Protein AF-S7QBW7-F1 (afdb_monomer_lite)

Secondary structure (DSSP, 8-state):
-----HHHIIIIISTT-SSEEPP-TTT-SHHHHHHHHHTT--EEE---EEHHHHHH-HHHHHHHH-SS--GGG-SEEEEEE-S-HHHHHHHHHHHGGG-SEEEEEE---SHHHHHHT-GGGGTT-HHHHHHHHHHHHHH-SS-EEEEE---SSHHHHHHHHHHHHHTTB----S-TTTTSSS--BHHHHHHHHHHHHHHS---HHHHHHHHHHHTTTHHHH-HHHHHHHHH--SSHHHH--GGG----S---TT-SS-TTB----PPPPP---------------------------HHHHHHHHH-TT----GGGS--PPBPTTTSSBPPTT-TTS--HHHHHHHHHHHT---TTS----

Sequence (361 aa):
MPKLQGFEFWSRTLGGARHVVAPMVDQSELAWRLLSRRHGAQLCYTPMLHAQVFVRDANYRKENLYGEVCPEDRPLIVQFCANDPEVFVQAALLAQDYCDAIDLNLGCPQMIAKRGHYGAFLQEEWDLLQRMIQRAHEQLSVPVTCKIRVFPEIDKTVRYAQMLEKAGCQGNLHNPALFEGRSPAVWELAEEYLDLVRQHPCPLSCVRAHLFKLWHHTLQVHQQLREELAKAKTLEGVAAEDMSRQEGEEPSGGLPFFHWICQPYFRPGPKEGSKENTGARSKRALEEEEGGADVLSKNKQKKQLRNPHKTFDPSLKPKYAKCDQCGNPKGNRCVFNLCRGCCKKRAFKETADCPGEALAT

Organism: Myotis brandtii (NCBI:txid109478)

Radius of gyration: 26.07 Å; chains: 1; bounding box: 64×73×51 Å

pLDDT: mean 78.44, std 17.45, range [29.03, 98.69]

Foldseek 3Di:
DAADAAVCLCCPFLVVWPAEADADVPQQAPVNLLVVVVVPGSEYEFHAAELQCLLPPPVSCCVGQNPDADPSSPQYEYEYWDQAQVSLLSSCVVRQVNHQEYEYAQADPDVVCVVVVTHVNCLPVLVSLLSNLLSNQVRGRHAYAYDHDADPDNVSRVVSVVSSVVSRHYDDDFFPCPPVPDFDFLVVVLVVVLVVCVVPPDDLVVNLVVSCRSLVLVCVVVVVLVVQSVPDDDSCSNVVDPPSPDPDDDDPPPDPDDSRTRDGDDDDDDPDDPDDPPPPPPPDDPDDDDDDDDDDPPVSVVVCVVPVPDDPPPVPDDDAQAAPPRRHGAQPQFPNSHRPVVSVVCCVVVVDDTPSPPPDD

InterPro domains:
  IPR013785 Aldolase-type TIM barrel [G3DSA:3.20.20.70] (16-203)
  IPR018517 tRNA-dihydrouridine synthase, conserved site [PS01136] (102-120)
  IPR035587 DUS-like, FMN-binding domain [PF01207] (21-170)
  IPR035587 DUS-like, FMN-binding domain [cd02801] (18-201)

Structure (mmCIF, N/CA/C/O backbone):
data_AF-S7QBW7-F1
#
_entry.id   AF-S7QBW7-F1
#
loop_
_atom_site.group_PDB
_atom_site.id
_atom_site.type_symbol
_atom_site.label_atom_id
_atom_site.label_alt_id
_atom_site.label_comp_id
_atom_site.label_asym_id
_atom_site.label_entity_id
_atom_site.label_seq_id
_atom_site.pdbx_PDB_ins_code
_atom_site.Cartn_x
_atom_site.Cartn_y
_atom_site.Cartn_z
_atom_site.occupancy
_atom_site.B_iso_or_equiv
_atom_site.auth_seq_id
_atom_site.auth_comp_id
_atom_site.auth_asym_id
_atom_site.auth_atom_id
_atom_site.pdbx_PDB_model_num
ATOM 1 N N . MET A 1 1 ? 2.973 -25.661 2.261 1.00 52.53 1 MET A N 1
ATOM 2 C CA . MET A 1 1 ? 1.503 -25.486 2.332 1.00 52.53 1 MET A CA 1
ATOM 3 C C . MET A 1 1 ? 1.065 -24.635 1.149 1.00 52.53 1 MET A C 1
ATOM 5 O O . MET A 1 1 ? 1.890 -23.850 0.694 1.00 52.53 1 MET A O 1
ATOM 9 N N . PRO A 1 2 ? -0.161 -24.795 0.623 1.00 70.44 2 PRO A N 1
ATOM 10 C CA . PRO A 1 2 ? -0.667 -23.915 -0.428 1.00 70.44 2 PRO A CA 1
ATOM 11 C C . PRO A 1 2 ? -0.739 -22.461 0.063 1.00 70.44 2 PRO A C 1
ATOM 13 O O . PRO A 1 2 ? -1.047 -22.207 1.229 1.00 70.44 2 PRO A O 1
ATOM 16 N N . LYS A 1 3 ? -0.441 -21.518 -0.836 1.00 77.81 3 LYS A N 1
ATOM 17 C CA . LYS A 1 3 ? -0.554 -20.071 -0.619 1.00 77.81 3 LYS A CA 1
ATOM 18 C C . LYS A 1 3 ? -2.011 -19.722 -0.314 1.00 77.81 3 LYS A C 1
ATOM 20 O O . LYS A 1 3 ? -2.865 -19.886 -1.185 1.00 77.81 3 LYS A O 1
ATOM 25 N N . LEU A 1 4 ? -2.293 -19.279 0.914 1.00 77.88 4 LEU A N 1
ATOM 26 C CA . LEU A 1 4 ? -3.645 -18.881 1.318 1.00 77.88 4 LEU A CA 1
ATOM 27 C C . LEU A 1 4 ? -4.132 -17.704 0.467 1.00 77.88 4 LEU A C 1
ATOM 29 O O . LEU A 1 4 ? -3.334 -16.876 0.024 1.00 77.88 4 LEU A O 1
ATOM 33 N N . GLN A 1 5 ? -5.443 -17.648 0.227 1.00 72.38 5 GLN A N 1
ATOM 34 C CA . GLN A 1 5 ? -6.044 -16.639 -0.641 1.00 72.38 5 GLN A CA 1
ATOM 35 C C . GLN A 1 5 ? -7.242 -15.946 0.002 1.00 72.38 5 GLN A C 1
ATOM 37 O O . GLN A 1 5 ? -7.900 -16.495 0.889 1.00 72.38 5 GLN A O 1
ATOM 42 N N . GLY A 1 6 ? -7.520 -14.725 -0.462 1.00 69.12 6 GLY A N 1
ATOM 43 C CA . GLY A 1 6 ? -8.736 -13.981 -0.144 1.00 69.12 6 GLY A CA 1
ATOM 44 C C . GLY A 1 6 ? -9.011 -13.893 1.358 1.00 69.12 6 GLY A C 1
ATOM 45 O O . GLY A 1 6 ? -8.171 -13.442 2.140 1.00 69.12 6 GLY A O 1
ATOM 46 N N . PHE A 1 7 ? -10.199 -14.336 1.769 1.00 66.38 7 PHE A N 1
ATOM 47 C CA . PHE A 1 7 ? -10.627 -14.267 3.165 1.00 66.38 7 PHE A CA 1
ATOM 48 C C . PHE A 1 7 ? -9.822 -15.182 4.101 1.00 66.38 7 PHE A C 1
ATOM 50 O O . PHE A 1 7 ? -9.621 -14.844 5.268 1.00 66.38 7 PHE A O 1
ATOM 57 N N . GLU A 1 8 ? -9.318 -16.320 3.619 1.00 71.62 8 GLU A N 1
ATOM 58 C CA . GLU A 1 8 ? -8.491 -17.206 4.445 1.00 71.62 8 GLU A CA 1
ATOM 59 C C . GLU A 1 8 ? -7.123 -16.591 4.730 1.00 71.62 8 GLU A C 1
ATOM 61 O O . GLU A 1 8 ? -6.649 -16.656 5.862 1.00 71.62 8 GLU A O 1
ATOM 66 N N . PHE A 1 9 ? -6.522 -15.928 3.739 1.00 82.75 9 PHE A N 1
ATOM 67 C CA . PHE A 1 9 ? -5.311 -15.134 3.948 1.00 82.75 9 PHE A CA 1
ATOM 68 C C . PHE A 1 9 ? -5.554 -14.017 4.977 1.00 82.75 9 PHE A C 1
ATOM 70 O O . PHE A 1 9 ? -4.801 -13.878 5.942 1.00 82.75 9 PHE A O 1
ATOM 77 N N . TRP A 1 10 ? -6.651 -13.269 4.830 1.00 78.31 10 TRP A N 1
ATOM 78 C CA . TRP A 1 10 ? -7.010 -12.200 5.763 1.00 78.31 10 TRP A CA 1
ATOM 79 C C . TRP A 1 10 ? -7.204 -12.690 7.204 1.00 78.31 10 TRP A C 1
ATOM 81 O O . TRP A 1 10 ? -6.636 -12.134 8.145 1.00 78.31 10 TRP A O 1
ATOM 91 N N . SER A 1 11 ? -8.015 -13.729 7.388 1.00 77.38 11 SER A N 1
ATOM 92 C CA . SER A 1 11 ? -8.401 -14.216 8.714 1.00 77.38 11 SER A CA 1
ATOM 93 C C . SER A 1 11 ? -7.289 -15.009 9.399 1.00 77.38 11 SER A C 1
ATOM 95 O O . SER A 1 11 ? -7.068 -14.819 10.593 1.00 77.38 11 SER A O 1
ATOM 97 N N . ARG A 1 12 ? -6.572 -15.870 8.663 1.00 83.38 12 ARG A N 1
ATOM 98 C CA . ARG A 1 12 ? -5.583 -16.791 9.245 1.00 83.38 12 ARG A CA 1
ATOM 99 C C . ARG A 1 12 ? -4.170 -16.221 9.259 1.00 83.38 12 ARG A C 1
ATOM 101 O O . ARG A 1 12 ? -3.492 -16.355 10.271 1.00 83.38 12 ARG A O 1
ATOM 108 N N . THR A 1 13 ? -3.721 -15.593 8.170 1.00 88.31 13 THR A N 1
ATOM 109 C CA . THR A 1 13 ? -2.356 -15.041 8.082 1.00 88.31 13 THR A CA 1
ATOM 110 C C . THR A 1 13 ? -2.285 -13.642 8.676 1.00 88.31 13 THR A C 1
ATOM 112 O O . THR A 1 13 ? -1.422 -13.367 9.502 1.00 88.31 13 THR A O 1
ATOM 115 N N . LEU A 1 14 ? -3.212 -12.756 8.298 1.00 87.88 14 LEU A N 1
ATOM 116 C CA . LEU A 1 14 ? -3.225 -11.372 8.790 1.00 87.88 14 LEU A CA 1
ATOM 117 C C . LEU A 1 14 ? -4.015 -11.198 10.098 1.00 87.88 14 LEU A C 1
ATOM 119 O O . LEU A 1 14 ? -4.118 -10.083 10.611 1.00 87.88 14 LEU A O 1
ATOM 123 N N . GLY A 1 15 ? -4.572 -12.282 10.645 1.00 86.12 15 GLY A N 1
ATOM 124 C CA . GLY A 1 15 ? -5.258 -12.293 11.939 1.00 86.12 15 GLY A CA 1
ATOM 125 C C . GLY A 1 15 ? -6.516 -11.423 11.998 1.00 86.12 15 GLY A C 1
ATOM 126 O O . GLY A 1 15 ? -6.880 -10.953 13.075 1.00 86.12 15 GLY A O 1
ATOM 127 N N . GLY A 1 16 ? -7.148 -11.134 10.854 1.00 79.69 16 GLY A N 1
ATOM 128 C CA . GLY A 1 16 ? -8.309 -10.244 10.790 1.00 79.69 16 GLY A CA 1
ATOM 129 C C . GLY A 1 16 ? -8.019 -8.819 11.283 1.00 79.69 16 GLY A C 1
ATOM 130 O O . GLY A 1 16 ? -8.894 -8.186 11.880 1.00 79.69 16 GLY A O 1
ATOM 131 N N . ALA A 1 17 ? -6.783 -8.338 11.095 1.00 85.19 17 ALA A N 1
ATOM 132 C CA . ALA A 1 17 ? -6.279 -7.091 11.664 1.00 85.19 17 ALA A CA 1
ATOM 133 C C . ALA A 1 17 ? -7.160 -5.867 11.351 1.00 85.19 17 ALA A C 1
ATOM 135 O O . ALA A 1 17 ? -7.349 -5.479 10.209 1.00 85.19 17 ALA A O 1
ATOM 136 N N . ARG A 1 18 ? -7.640 -5.166 12.376 1.00 82.44 18 ARG A N 1
ATOM 137 C CA . ARG A 1 18 ? -8.419 -3.922 12.237 1.00 82.44 18 ARG A CA 1
ATOM 138 C C . ARG A 1 18 ? -7.552 -2.673 12.383 1.00 82.44 18 ARG A C 1
ATOM 140 O O . ARG A 1 18 ? -7.852 -1.635 11.797 1.00 82.44 18 ARG A O 1
ATOM 147 N N . HIS A 1 19 ? -6.466 -2.769 13.148 1.00 83.75 19 HIS A N 1
ATOM 148 C CA . HIS A 1 19 ? -5.518 -1.676 13.361 1.00 83.75 19 HIS A CA 1
ATOM 149 C C . HIS A 1 19 ? -4.242 -1.915 12.557 1.00 83.75 19 HIS A C 1
ATOM 151 O O . HIS A 1 19 ? -3.392 -2.723 12.939 1.00 83.75 19 HIS A O 1
ATOM 157 N N . VAL A 1 20 ? -4.121 -1.200 11.438 1.00 91.00 20 VAL A N 1
ATOM 158 C CA . VAL A 1 20 ? -3.034 -1.374 10.471 1.00 91.00 20 VAL A CA 1
ATOM 159 C C . VAL A 1 20 ? -2.142 -0.135 10.436 1.00 91.00 20 VAL A C 1
ATOM 161 O O . VAL A 1 20 ? -2.626 0.976 10.211 1.00 91.00 20 VAL A O 1
ATOM 164 N N . VAL A 1 21 ? -0.834 -0.311 10.624 1.00 88.56 21 VAL A N 1
ATOM 165 C CA . VAL A 1 21 ? 0.157 0.760 10.446 1.00 88.56 21 VAL A CA 1
ATOM 166 C C . VAL A 1 21 ? 0.482 0.888 8.964 1.00 88.56 21 VAL A C 1
ATOM 168 O O . VAL A 1 21 ? 0.976 -0.052 8.343 1.00 88.56 21 VAL A O 1
ATOM 171 N N . ALA A 1 22 ? 0.194 2.059 8.398 1.00 90.00 22 ALA A N 1
ATOM 172 C CA . ALA A 1 22 ? 0.447 2.353 6.993 1.00 90.00 22 ALA A CA 1
ATOM 173 C C . ALA A 1 22 ? 1.956 2.412 6.665 1.00 90.00 22 ALA A C 1
ATOM 175 O O . ALA A 1 22 ? 2.751 2.803 7.522 1.00 90.00 22 ALA A O 1
ATOM 176 N N . PRO A 1 23 ? 2.342 2.124 5.408 1.00 93.94 23 PRO A N 1
ATOM 177 C CA . PRO A 1 23 ? 3.716 2.287 4.945 1.00 93.94 23 PRO A CA 1
ATOM 178 C C . PRO A 1 23 ? 4.077 3.771 4.875 1.00 93.94 23 PRO A C 1
ATOM 180 O O . PRO A 1 23 ? 3.389 4.565 4.220 1.00 93.94 23 PRO A O 1
ATOM 183 N N . MET A 1 24 ? 5.163 4.152 5.544 1.00 87.25 24 MET A N 1
ATOM 184 C CA . MET A 1 24 ? 5.636 5.534 5.621 1.00 87.25 24 MET A CA 1
ATOM 185 C C . MET A 1 24 ? 7.165 5.572 5.542 1.00 87.25 24 MET A C 1
ATOM 187 O O . MET A 1 24 ? 7.854 5.015 6.395 1.00 87.25 24 MET A O 1
ATOM 191 N N . VAL A 1 25 ? 7.696 6.226 4.508 1.00 83.62 25 VAL A N 1
ATOM 192 C CA . VAL A 1 25 ? 9.145 6.429 4.343 1.00 83.62 25 VAL A CA 1
ATOM 193 C C . VAL A 1 25 ? 9.688 7.237 5.528 1.00 83.62 25 VAL A C 1
ATOM 195 O O . VAL A 1 25 ? 9.079 8.245 5.890 1.00 83.62 25 VAL A O 1
ATOM 198 N N . ASP A 1 26 ? 10.796 6.777 6.114 1.00 82.00 26 ASP A N 1
ATOM 199 C CA . ASP A 1 26 ? 11.476 7.343 7.295 1.00 82.00 26 ASP A CA 1
ATOM 200 C C . ASP A 1 26 ? 10.627 7.385 8.584 1.00 82.00 26 ASP A C 1
ATOM 202 O O . ASP A 1 26 ? 10.859 8.221 9.463 1.00 82.00 26 ASP A O 1
ATOM 206 N N . GLN A 1 27 ? 9.568 6.573 8.664 1.00 78.31 27 GLN A N 1
ATOM 207 C CA . GLN A 1 27 ? 8.604 6.588 9.776 1.00 78.31 27 GLN A CA 1
ATOM 208 C C . GLN A 1 27 ? 8.003 5.220 10.113 1.00 78.31 27 GLN A C 1
ATOM 210 O O . GLN A 1 27 ? 7.130 5.137 10.973 1.00 78.31 27 GLN A O 1
ATOM 215 N N . SER A 1 28 ? 8.359 4.154 9.401 1.00 86.00 28 SER A N 1
ATOM 216 C CA . SER A 1 28 ? 7.757 2.829 9.613 1.00 86.00 28 SER A CA 1
ATOM 217 C C . SER A 1 28 ? 8.798 1.726 9.712 1.00 86.00 28 SER A C 1
ATOM 219 O O . SER A 1 28 ? 8.519 0.584 9.378 1.00 86.00 28 SER A O 1
ATOM 221 N N . GLU A 1 29 ? 9.994 2.055 10.195 1.00 88.69 29 GLU A N 1
ATOM 222 C CA . GLU A 1 29 ? 11.090 1.136 10.512 1.00 88.69 29 GLU A CA 1
ATOM 223 C C . GLU A 1 29 ? 10.741 0.256 11.730 1.00 88.69 29 GLU A C 1
ATOM 225 O O . GLU A 1 29 ? 9.775 0.533 12.446 1.00 88.69 29 GLU A O 1
ATOM 230 N N . LEU A 1 30 ? 11.543 -0.787 12.009 1.00 88.69 30 LEU A N 1
ATOM 231 C CA . LEU A 1 30 ? 11.259 -1.788 13.058 1.00 88.69 30 LEU A CA 1
ATOM 232 C C . LEU A 1 30 ? 10.834 -1.158 14.371 1.00 88.69 30 LEU A C 1
ATOM 234 O O . LEU A 1 30 ? 9.819 -1.525 14.947 1.00 88.69 30 LEU A O 1
ATOM 238 N N . ALA A 1 31 ? 11.640 -0.207 14.848 1.00 87.50 31 ALA A N 1
ATOM 239 C CA . ALA A 1 31 ? 11.470 0.382 16.162 1.00 87.50 31 ALA A CA 1
ATOM 240 C C . ALA A 1 31 ? 10.092 1.040 16.283 1.00 87.50 31 ALA A C 1
ATOM 242 O O . ALA A 1 31 ? 9.424 0.895 17.306 1.00 87.50 31 ALA A O 1
ATOM 243 N N . TRP A 1 32 ? 9.634 1.697 15.212 1.00 87.00 32 TRP A N 1
ATOM 244 C CA . TRP A 1 32 ? 8.308 2.292 15.165 1.00 87.00 32 TRP A CA 1
ATOM 245 C C . TRP A 1 32 ? 7.200 1.243 15.072 1.00 87.00 32 TRP A C 1
ATOM 247 O O . TRP A 1 32 ? 6.185 1.365 15.763 1.00 87.00 32 TRP A O 1
ATOM 257 N N . ARG A 1 33 ? 7.377 0.198 14.255 1.00 92.25 33 ARG A N 1
ATOM 258 C CA . ARG A 1 33 ? 6.383 -0.879 14.125 1.00 92.25 33 ARG A CA 1
ATOM 259 C C . ARG A 1 33 ? 6.216 -1.638 15.439 1.00 92.25 33 ARG A C 1
ATOM 261 O O . ARG A 1 33 ? 5.089 -1.785 15.902 1.00 92.25 33 ARG A O 1
ATOM 268 N N . LEU A 1 34 ? 7.309 -1.998 16.109 1.00 88.62 34 LEU A N 1
ATOM 269 C CA . LEU A 1 34 ? 7.286 -2.637 17.428 1.00 88.62 34 LEU A CA 1
ATOM 270 C C . LEU A 1 34 ? 6.655 -1.735 18.494 1.00 88.62 34 LEU A C 1
ATOM 272 O O . LEU A 1 34 ? 5.850 -2.206 19.297 1.00 88.62 34 LEU A O 1
ATOM 276 N N . LEU A 1 35 ? 6.966 -0.433 18.493 1.00 85.12 35 LEU A N 1
ATOM 277 C CA . LEU A 1 35 ? 6.293 0.522 19.374 1.00 85.12 35 LEU A CA 1
ATOM 278 C C . LEU A 1 35 ? 4.785 0.557 19.096 1.00 85.12 35 LEU A C 1
ATOM 280 O O . LEU A 1 35 ? 3.984 0.450 20.020 1.00 85.12 35 LEU A O 1
ATOM 284 N N . SER A 1 36 ? 4.388 0.643 17.828 1.00 81.81 36 SER A N 1
ATOM 285 C CA . SER A 1 36 ? 2.981 0.657 17.420 1.00 81.81 36 SER A CA 1
ATOM 286 C C . SER A 1 36 ? 2.253 -0.626 17.833 1.00 81.81 36 SER A C 1
ATOM 288 O O . SER A 1 36 ? 1.114 -0.560 18.293 1.00 81.81 36 SER A O 1
ATOM 290 N N . ARG A 1 37 ? 2.915 -1.788 17.756 1.00 90.56 37 ARG A N 1
ATOM 291 C CA . ARG A 1 37 ? 2.376 -3.075 18.230 1.00 90.56 37 ARG A CA 1
ATOM 292 C C . ARG A 1 37 ? 2.127 -3.079 19.733 1.00 90.56 37 ARG A C 1
ATOM 294 O O . ARG A 1 37 ? 1.052 -3.488 20.162 1.00 90.56 37 ARG A O 1
ATOM 301 N N . ARG A 1 38 ? 3.044 -2.520 20.533 1.00 87.88 38 ARG A N 1
ATOM 302 C CA . ARG A 1 38 ? 2.832 -2.321 21.985 1.00 87.88 38 ARG A CA 1
ATOM 303 C C . ARG A 1 38 ? 1.623 -1.430 22.295 1.00 87.88 38 ARG A C 1
ATOM 305 O O . ARG A 1 38 ? 1.093 -1.491 23.400 1.00 87.88 38 ARG A O 1
ATOM 312 N N . HIS A 1 39 ? 1.174 -0.637 21.324 1.00 86.06 39 HIS A N 1
ATOM 313 C CA . HIS A 1 39 ? -0.009 0.217 21.403 1.00 86.06 39 HIS A CA 1
ATOM 314 C C . HIS A 1 39 ? -1.214 -0.309 20.600 1.00 86.06 39 HIS A C 1
ATOM 316 O O . HIS A 1 39 ? -2.151 0.443 20.340 1.00 86.06 39 HIS A O 1
ATOM 322 N N . GLY A 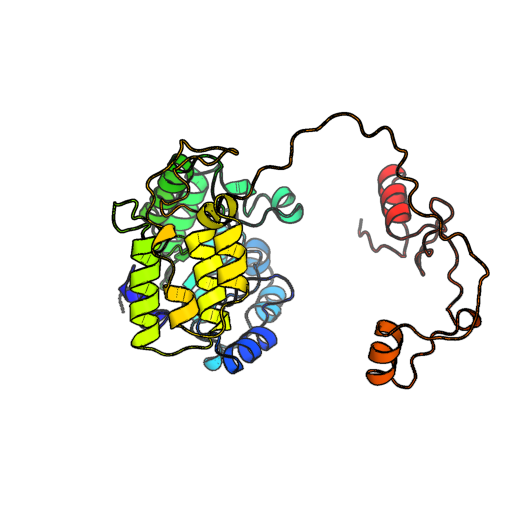1 40 ? -1.226 -1.596 20.241 1.00 83.81 40 GLY A N 1
ATOM 323 C CA . GLY A 1 40 ? -2.399 -2.265 19.673 1.00 83.81 40 GLY A CA 1
ATOM 324 C C . GLY A 1 40 ? -2.458 -2.322 18.145 1.00 83.81 40 GLY A C 1
ATOM 325 O O . GLY A 1 40 ? -3.505 -2.689 17.606 1.00 83.81 40 GLY A O 1
ATOM 326 N N . ALA A 1 41 ? -1.372 -1.994 17.435 1.00 85.94 41 ALA A N 1
ATOM 327 C CA . ALA A 1 41 ? -1.260 -2.323 16.015 1.00 85.94 41 ALA A CA 1
ATOM 328 C C . ALA A 1 41 ? -1.221 -3.845 15.815 1.00 85.94 41 ALA A C 1
ATOM 330 O O . ALA A 1 41 ? -0.469 -4.551 16.485 1.00 85.94 41 ALA A O 1
ATOM 331 N N . GLN A 1 42 ? -2.026 -4.334 14.877 1.00 92.75 42 GLN A N 1
ATOM 332 C CA . GLN A 1 42 ? -2.191 -5.762 14.594 1.00 92.75 42 GLN A CA 1
ATOM 333 C C . GLN A 1 42 ? -1.449 -6.168 13.317 1.00 92.75 42 GLN A C 1
ATOM 335 O O . GLN A 1 42 ? -0.888 -7.255 13.248 1.00 92.75 42 GLN A O 1
ATOM 340 N N . LEU A 1 43 ? -1.379 -5.264 12.341 1.00 95.31 43 LEU A N 1
ATOM 341 C CA . LEU A 1 43 ? -0.671 -5.442 11.076 1.00 95.31 43 LEU A CA 1
ATOM 342 C C . LEU A 1 43 ? 0.176 -4.205 10.807 1.00 95.31 43 LEU A C 1
ATOM 344 O O . LEU A 1 43 ? -0.287 -3.079 11.002 1.00 95.31 43 LEU A O 1
ATOM 348 N N . CYS A 1 44 ? 1.395 -4.398 10.324 1.00 95.50 44 CYS A N 1
ATOM 349 C CA . CYS A 1 44 ? 2.269 -3.295 9.957 1.00 95.50 44 CYS A CA 1
ATOM 350 C C . CYS A 1 44 ? 2.781 -3.462 8.530 1.00 95.50 44 CYS A C 1
ATOM 352 O O . CYS A 1 44 ? 2.904 -4.578 8.026 1.00 95.50 44 CYS A O 1
ATOM 354 N N . TYR A 1 45 ? 3.106 -2.335 7.907 1.00 97.19 45 TYR A N 1
ATOM 355 C CA . TYR A 1 45 ? 3.845 -2.286 6.654 1.00 97.19 45 TYR A CA 1
ATOM 356 C C . TYR A 1 45 ? 5.250 -1.738 6.896 1.00 97.19 45 TYR A C 1
ATOM 358 O O . TYR A 1 45 ? 5.441 -0.889 7.770 1.00 97.19 45 TYR A O 1
ATOM 366 N N . THR A 1 46 ? 6.219 -2.179 6.098 1.00 96.50 46 THR A N 1
ATOM 367 C CA . THR A 1 46 ? 7.535 -1.529 6.016 1.00 96.50 46 THR A CA 1
ATOM 368 C C . THR A 1 46 ? 7.435 -0.128 5.404 1.00 96.50 46 THR A C 1
ATOM 370 O O . THR A 1 46 ? 6.409 0.224 4.807 1.00 96.50 46 THR A O 1
ATOM 373 N N . PRO A 1 47 ? 8.525 0.665 5.435 1.00 95.06 47 PRO A N 1
ATOM 374 C CA . PRO A 1 47 ? 8.664 1.778 4.511 1.00 95.06 47 PRO A CA 1
ATOM 375 C C . PRO A 1 47 ? 8.531 1.290 3.064 1.00 95.06 47 PRO A C 1
ATOM 377 O O . PRO A 1 47 ? 8.739 0.112 2.766 1.00 95.06 47 PRO A O 1
ATOM 380 N N . MET A 1 48 ? 8.206 2.208 2.154 1.00 96.88 48 MET A N 1
ATOM 381 C CA . MET A 1 48 ? 8.220 1.912 0.722 1.00 96.88 48 MET A CA 1
ATOM 382 C C . MET A 1 48 ? 9.671 1.712 0.265 1.00 96.88 48 MET A C 1
ATOM 384 O O . MET A 1 48 ? 10.433 2.678 0.200 1.00 96.88 48 MET A O 1
ATOM 388 N N . LEU A 1 49 ? 10.041 0.472 -0.054 1.00 97.31 49 LEU A N 1
ATOM 389 C CA . LEU A 1 49 ? 11.387 0.092 -0.480 1.00 97.31 49 LEU A CA 1
ATOM 390 C C . LEU A 1 49 ? 11.527 0.185 -2.000 1.00 97.31 49 LEU A C 1
ATOM 392 O O . LEU A 1 49 ? 10.621 -0.186 -2.743 1.00 97.31 49 LEU A O 1
ATOM 396 N N . HIS A 1 50 ? 12.672 0.642 -2.498 1.00 97.81 50 HIS A N 1
ATOM 397 C CA . HIS A 1 50 ? 12.892 0.722 -3.943 1.00 97.81 50 HIS A CA 1
ATOM 398 C C . HIS A 1 50 ? 13.401 -0.614 -4.494 1.00 97.81 50 HIS A C 1
ATOM 400 O O . HIS A 1 50 ? 14.550 -0.970 -4.243 1.00 97.81 50 HIS A O 1
ATOM 406 N N . ALA A 1 51 ? 12.609 -1.320 -5.310 1.00 98.25 51 ALA A N 1
ATOM 407 C CA . ALA A 1 51 ? 12.923 -2.684 -5.760 1.00 98.25 51 ALA A CA 1
ATOM 408 C C . ALA A 1 51 ? 14.289 -2.797 -6.465 1.00 98.25 51 ALA A C 1
ATOM 410 O O . ALA A 1 51 ? 15.112 -3.623 -6.085 1.00 98.25 51 ALA A O 1
ATOM 411 N N . GLN A 1 52 ? 14.596 -1.902 -7.414 1.00 97.88 52 GLN A N 1
ATOM 412 C CA . GLN A 1 52 ? 15.896 -1.903 -8.108 1.00 97.88 52 GLN A CA 1
ATOM 413 C C . GLN A 1 52 ? 17.100 -1.740 -7.164 1.00 97.88 52 GLN A C 1
ATOM 415 O O . GLN A 1 52 ? 18.135 -2.382 -7.354 1.00 97.88 52 GLN A O 1
ATOM 420 N N . VAL A 1 53 ? 16.986 -0.858 -6.164 1.00 97.19 53 VAL A N 1
ATOM 421 C CA . VAL A 1 53 ? 18.049 -0.636 -5.173 1.00 97.19 53 VAL A CA 1
ATOM 422 C C . VAL A 1 53 ? 18.137 -1.848 -4.253 1.00 97.19 53 VAL A C 1
ATOM 424 O O . VAL A 1 53 ? 19.233 -2.331 -3.999 1.00 97.19 53 VAL A O 1
ATOM 427 N N . PHE A 1 54 ? 16.989 -2.393 -3.847 1.00 96.94 54 PHE A N 1
ATOM 428 C CA . PHE A 1 54 ? 16.891 -3.601 -3.039 1.00 96.94 54 PHE A CA 1
ATOM 429 C C . PHE A 1 54 ? 17.582 -4.794 -3.703 1.00 96.94 54 PHE A C 1
ATOM 431 O O . PHE A 1 54 ? 18.367 -5.472 -3.055 1.00 96.94 54 PHE A O 1
ATOM 438 N N . VAL A 1 55 ? 17.393 -5.022 -5.003 1.00 97.31 55 VAL A N 1
ATOM 439 C CA . VAL A 1 55 ? 18.093 -6.096 -5.728 1.00 97.31 55 VAL A CA 1
ATOM 440 C C . VAL A 1 55 ? 19.607 -5.855 -5.762 1.00 97.31 55 VAL A C 1
ATOM 442 O O . VAL A 1 55 ? 20.389 -6.745 -5.425 1.00 97.31 55 VAL A O 1
ATOM 445 N N . ARG A 1 56 ? 20.037 -4.643 -6.131 1.00 97.12 56 ARG A N 1
ATOM 446 C CA . ARG A 1 56 ? 21.452 -4.336 -6.394 1.00 97.12 56 ARG A CA 1
ATOM 447 C C . ARG A 1 56 ? 22.306 -4.199 -5.131 1.00 97.12 56 ARG A C 1
ATOM 449 O O . ARG A 1 56 ? 23.479 -4.555 -5.158 1.00 97.12 56 ARG A O 1
ATOM 456 N N . ASP A 1 57 ? 21.753 -3.651 -4.055 1.00 95.56 57 ASP A N 1
ATOM 457 C CA . ASP A 1 57 ? 22.518 -3.203 -2.892 1.00 95.56 57 ASP A CA 1
ATOM 458 C C . ASP A 1 57 ? 22.159 -4.009 -1.637 1.00 95.56 57 ASP A C 1
ATOM 460 O O . ASP A 1 57 ? 21.102 -3.841 -1.027 1.00 95.56 57 ASP A O 1
ATOM 464 N N . ALA A 1 58 ? 23.074 -4.895 -1.238 1.00 91.88 58 ALA A N 1
ATOM 465 C CA . ALA A 1 58 ? 22.919 -5.721 -0.045 1.00 91.88 58 ALA A CA 1
ATOM 466 C C . ALA A 1 58 ? 22.897 -4.913 1.259 1.00 91.88 58 ALA A C 1
ATOM 468 O O . ALA A 1 58 ? 22.219 -5.323 2.204 1.00 91.88 58 ALA A O 1
ATOM 469 N N . ASN A 1 59 ? 23.590 -3.772 1.313 1.00 90.50 59 ASN A N 1
ATOM 470 C CA . ASN A 1 59 ? 23.578 -2.907 2.489 1.00 90.50 59 ASN A CA 1
ATOM 471 C C . ASN A 1 59 ? 22.220 -2.222 2.617 1.00 90.50 59 ASN A C 1
ATOM 473 O O . ASN A 1 59 ? 21.625 -2.276 3.689 1.00 90.50 59 ASN A O 1
ATOM 477 N N . TYR A 1 60 ? 21.670 -1.707 1.510 1.00 90.88 60 TYR A N 1
ATOM 478 C CA . TYR A 1 60 ? 20.313 -1.156 1.500 1.00 90.88 60 TYR A CA 1
ATOM 479 C C . TYR A 1 60 ? 19.285 -2.179 2.002 1.00 90.88 60 TYR A C 1
ATOM 481 O O . TYR A 1 60 ? 18.447 -1.846 2.840 1.00 90.88 60 TYR A O 1
ATOM 489 N N . ARG A 1 61 ? 19.369 -3.442 1.556 1.00 91.12 61 ARG A N 1
ATOM 490 C CA . ARG A 1 61 ? 18.494 -4.509 2.075 1.00 91.12 61 ARG A CA 1
ATOM 491 C C . ARG A 1 61 ? 18.660 -4.711 3.574 1.00 91.12 61 ARG A C 1
ATOM 493 O O . ARG A 1 61 ? 17.672 -4.693 4.300 1.00 91.12 61 ARG A O 1
ATOM 500 N N . LYS A 1 62 ? 19.903 -4.879 4.031 1.00 86.25 62 LYS A N 1
ATOM 501 C CA . LYS A 1 62 ? 20.225 -5.146 5.437 1.00 86.25 62 LYS A CA 1
ATOM 502 C C . LYS A 1 62 ? 19.744 -4.022 6.357 1.00 86.25 62 LYS A C 1
ATOM 504 O O . LYS A 1 62 ? 19.228 -4.301 7.435 1.00 86.25 62 LYS A O 1
ATOM 509 N N . GLU A 1 63 ? 19.892 -2.772 5.931 1.00 84.62 63 GLU A N 1
ATOM 510 C CA . GLU A 1 63 ? 19.470 -1.593 6.691 1.00 84.62 63 GLU A CA 1
ATOM 511 C C . GLU A 1 63 ? 17.943 -1.447 6.762 1.00 84.62 63 GLU A C 1
ATOM 513 O O . GLU A 1 63 ? 17.424 -0.988 7.778 1.00 84.62 63 GLU A O 1
ATOM 518 N N . ASN A 1 64 ? 17.213 -1.859 5.717 1.00 85.19 64 ASN A N 1
ATOM 519 C CA . ASN A 1 64 ? 15.775 -1.591 5.600 1.00 85.19 64 ASN A CA 1
ATOM 520 C C . ASN A 1 64 ? 14.860 -2.790 5.917 1.00 85.19 64 ASN A C 1
ATOM 522 O O . ASN A 1 64 ? 13.713 -2.575 6.313 1.00 85.19 64 ASN A O 1
ATOM 526 N N . LEU A 1 65 ? 15.335 -4.031 5.758 1.00 80.31 65 LEU A N 1
ATOM 527 C CA . LEU A 1 65 ? 14.554 -5.260 5.979 1.00 80.31 65 LEU A CA 1
ATOM 528 C C . LEU A 1 65 ? 15.258 -6.302 6.884 1.00 80.31 65 LEU A C 1
ATOM 530 O O . LEU A 1 65 ? 14.731 -7.388 7.089 1.00 80.31 65 LEU A O 1
ATOM 534 N N . TYR A 1 66 ? 16.375 -5.921 7.519 1.00 68.06 66 TYR A N 1
ATOM 535 C CA . TYR A 1 66 ? 17.197 -6.710 8.461 1.00 68.06 66 TYR A CA 1
ATOM 536 C C . TYR A 1 66 ? 18.054 -7.817 7.835 1.00 68.06 66 TYR A C 1
ATOM 538 O O . TYR A 1 66 ? 17.902 -8.201 6.680 1.00 68.06 66 TYR A O 1
ATOM 546 N N . GLY A 1 67 ? 19.003 -8.312 8.639 1.00 63.34 67 GLY A N 1
ATOM 547 C CA . GLY A 1 67 ? 19.714 -9.570 8.391 1.00 63.34 67 GLY A CA 1
ATOM 548 C C . GLY A 1 67 ? 19.021 -10.797 8.999 1.00 63.34 67 GLY A C 1
ATOM 549 O O . GLY A 1 67 ? 19.303 -11.909 8.570 1.00 63.34 67 GLY A O 1
ATOM 550 N N . GLU A 1 68 ? 18.103 -10.607 9.956 1.00 65.38 68 GLU A N 1
ATOM 551 C CA . GLU A 1 68 ? 17.396 -11.673 10.682 1.00 65.38 68 GLU A CA 1
ATOM 552 C C . GLU A 1 68 ? 15.901 -11.346 10.829 1.00 65.38 68 GLU A C 1
ATOM 554 O O . GLU A 1 68 ? 15.506 -10.180 10.886 1.00 65.38 68 GLU A O 1
ATOM 559 N N . VAL A 1 69 ? 15.064 -12.383 10.888 1.00 78.50 69 VAL A N 1
ATOM 560 C CA . VAL A 1 69 ? 13.607 -12.268 11.051 1.00 78.50 69 VAL A CA 1
ATOM 561 C C . VAL A 1 69 ? 13.266 -11.867 12.493 1.00 78.50 69 VAL A C 1
ATOM 563 O O . VAL A 1 69 ? 13.770 -12.479 13.428 1.00 78.50 69 VAL A O 1
ATOM 566 N N . CYS A 1 70 ? 12.366 -10.893 12.681 1.00 87.38 70 CYS A N 1
ATOM 567 C CA . CYS A 1 70 ? 11.821 -10.506 13.992 1.00 87.38 70 CYS A CA 1
ATOM 568 C C . CYS A 1 70 ? 10.386 -11.049 14.150 1.00 87.38 70 CYS A C 1
ATOM 570 O O . CYS A 1 70 ? 9.464 -10.494 13.545 1.00 87.38 70 CYS A O 1
ATOM 572 N N . PRO A 1 71 ? 10.163 -12.126 14.931 1.00 91.38 71 PRO A N 1
ATOM 573 C CA . PRO A 1 71 ? 8.839 -12.733 15.092 1.00 91.38 71 PRO A CA 1
ATOM 574 C C . PRO A 1 71 ? 7.786 -11.778 15.665 1.00 91.38 71 PRO A C 1
ATOM 576 O O . PRO A 1 71 ? 6.622 -11.841 15.280 1.00 91.38 71 PRO A O 1
ATOM 579 N N . GLU A 1 72 ? 8.189 -10.863 16.547 1.00 91.81 72 GLU A N 1
ATOM 580 C CA . GLU A 1 72 ? 7.306 -9.882 17.183 1.00 91.81 72 GLU A CA 1
ATOM 581 C C . GLU A 1 72 ? 6.761 -8.845 16.199 1.00 91.81 72 GLU A C 1
ATOM 583 O O . GLU A 1 72 ? 5.786 -8.160 16.508 1.00 91.81 72 GLU A O 1
ATOM 588 N N . ASP A 1 73 ? 7.384 -8.709 15.026 1.00 92.75 73 ASP A N 1
ATOM 589 C CA . ASP A 1 73 ? 6.942 -7.779 13.995 1.00 92.75 73 ASP A CA 1
ATOM 590 C C . ASP A 1 73 ? 5.938 -8.394 13.011 1.00 92.75 73 ASP A C 1
ATOM 592 O O . ASP A 1 73 ? 5.515 -7.717 12.074 1.00 92.75 73 ASP A O 1
ATOM 596 N N . ARG A 1 74 ? 5.501 -9.642 13.223 1.00 94.81 74 ARG A N 1
ATOM 597 C CA . ARG A 1 74 ? 4.485 -10.303 12.391 1.00 94.81 74 ARG A CA 1
ATOM 598 C C . ARG A 1 74 ? 3.052 -10.119 12.933 1.00 94.81 74 ARG A C 1
ATOM 600 O O . ARG A 1 74 ? 2.870 -10.005 14.146 1.00 94.81 74 ARG A O 1
ATOM 607 N N . PRO A 1 75 ? 2.019 -10.078 12.062 1.00 96.06 75 PRO A N 1
ATOM 608 C CA . PRO A 1 75 ? 2.099 -10.143 10.598 1.00 96.06 75 PRO A CA 1
ATOM 609 C C . PRO A 1 75 ? 2.637 -8.846 9.970 1.00 96.06 75 PRO A C 1
ATOM 611 O O . PRO A 1 75 ? 2.208 -7.752 10.352 1.00 96.06 75 PRO A O 1
ATOM 614 N N . LEU A 1 76 ? 3.561 -8.965 9.014 1.00 96.38 76 LEU A N 1
ATOM 615 C CA . LEU A 1 76 ? 4.253 -7.863 8.333 1.00 96.38 76 LEU A CA 1
ATOM 616 C C . LEU A 1 76 ? 4.015 -7.908 6.823 1.00 96.38 76 LEU A C 1
ATOM 618 O O . LEU A 1 76 ? 4.128 -8.964 6.202 1.00 96.38 76 LEU A O 1
ATOM 622 N N . ILE A 1 77 ? 3.781 -6.745 6.217 1.00 97.38 77 ILE A N 1
ATOM 623 C CA . ILE A 1 77 ? 3.726 -6.595 4.759 1.00 97.38 77 ILE A CA 1
ATOM 624 C C . ILE A 1 77 ? 4.895 -5.734 4.282 1.00 97.38 77 ILE A C 1
ATOM 626 O O . ILE A 1 77 ? 5.089 -4.610 4.751 1.00 97.38 77 ILE A O 1
ATOM 630 N N . VAL A 1 78 ? 5.680 -6.254 3.339 1.00 97.88 78 VAL A N 1
ATOM 631 C CA . VAL A 1 78 ? 6.811 -5.520 2.755 1.00 97.88 78 VAL A CA 1
ATOM 632 C C . VAL A 1 78 ? 6.347 -4.803 1.505 1.00 97.88 78 VAL A C 1
ATOM 634 O O . VAL A 1 78 ? 5.952 -5.441 0.534 1.00 97.88 78 VAL A O 1
ATOM 637 N N . GLN A 1 79 ? 6.406 -3.473 1.523 1.00 98.25 79 GLN A N 1
ATOM 638 C CA . GLN A 1 79 ? 5.984 -2.658 0.390 1.00 98.25 79 GLN A CA 1
ATOM 639 C C . GLN A 1 79 ? 7.165 -2.262 -0.494 1.00 98.25 79 GLN A C 1
ATOM 641 O O . GLN A 1 79 ? 8.116 -1.635 -0.026 1.00 98.25 79 GLN A O 1
ATOM 646 N N . PHE A 1 80 ? 7.039 -2.510 -1.796 1.00 98.62 80 PHE A N 1
ATOM 647 C CA . PHE A 1 80 ? 7.972 -2.040 -2.813 1.00 98.62 80 PHE A CA 1
ATOM 648 C C . PHE A 1 80 ? 7.379 -0.939 -3.695 1.00 98.62 80 PHE A C 1
ATOM 650 O O . PHE A 1 80 ? 6.175 -0.882 -3.948 1.00 98.62 80 PHE A O 1
ATOM 657 N N . CYS A 1 81 ? 8.248 -0.086 -4.230 1.00 98.31 81 CYS A N 1
ATOM 658 C CA . CYS A 1 81 ? 8.014 0.593 -5.495 1.00 98.31 81 CYS A CA 1
ATOM 659 C C . CYS A 1 81 ? 8.861 -0.054 -6.597 1.00 98.31 81 CYS A C 1
ATOM 661 O O . CYS A 1 81 ? 10.051 -0.330 -6.414 1.00 98.31 81 CYS A O 1
ATOM 663 N N . ALA A 1 82 ? 8.228 -0.303 -7.738 1.00 98.19 82 ALA A N 1
ATOM 664 C CA . ALA A 1 82 ? 8.813 -0.942 -8.907 1.00 98.19 82 ALA A CA 1
ATOM 665 C C . ALA A 1 82 ? 8.039 -0.514 -10.157 1.00 98.19 82 ALA A C 1
ATOM 667 O O . ALA A 1 82 ? 6.928 0.004 -10.045 1.00 98.19 82 ALA A O 1
ATOM 668 N N . ASN A 1 83 ? 8.636 -0.737 -11.321 1.00 97.75 83 ASN A N 1
ATOM 669 C CA . ASN A 1 83 ? 8.041 -0.493 -12.636 1.00 97.75 83 ASN A CA 1
ATOM 670 C C . ASN A 1 83 ? 8.506 -1.501 -13.696 1.00 97.75 83 ASN A C 1
ATOM 672 O O . ASN A 1 83 ? 8.268 -1.308 -14.884 1.00 97.75 83 ASN A O 1
ATOM 676 N N . ASP A 1 84 ? 9.167 -2.570 -13.256 1.00 98.38 84 ASP A N 1
ATOM 677 C CA . ASP A 1 84 ? 9.614 -3.675 -14.088 1.00 98.38 84 ASP A CA 1
ATOM 678 C C . ASP A 1 84 ? 9.208 -4.998 -13.409 1.00 98.38 84 ASP A C 1
ATOM 680 O O . ASP A 1 84 ? 9.493 -5.173 -12.215 1.00 98.38 84 ASP A O 1
ATOM 684 N N . PRO A 1 85 ? 8.532 -5.919 -14.123 1.00 98.31 85 PRO A N 1
ATOM 685 C CA . PRO A 1 85 ? 8.093 -7.193 -13.559 1.00 98.31 85 PRO A CA 1
ATOM 686 C C . PRO A 1 85 ? 9.221 -8.065 -13.015 1.00 98.31 85 PRO A C 1
ATOM 688 O O . PRO A 1 85 ? 9.061 -8.644 -11.942 1.00 98.31 85 PRO A O 1
ATOM 691 N N . GLU A 1 86 ? 10.358 -8.158 -13.706 1.00 98.31 86 GLU A N 1
ATOM 692 C CA . GLU A 1 86 ? 11.451 -9.033 -13.272 1.00 98.31 86 GLU A CA 1
ATOM 693 C C . GLU A 1 86 ? 12.128 -8.473 -12.024 1.00 98.31 86 GLU A C 1
ATOM 695 O O . GLU A 1 86 ? 12.361 -9.202 -11.062 1.00 98.31 86 GLU A O 1
ATOM 700 N N . VAL A 1 87 ? 12.384 -7.164 -11.995 1.00 98.56 87 VAL A N 1
ATOM 701 C CA . VAL A 1 87 ? 12.979 -6.488 -10.835 1.00 98.56 87 VAL A CA 1
ATOM 702 C C . VAL A 1 87 ? 12.055 -6.566 -9.622 1.00 98.56 87 VAL A C 1
ATOM 704 O O . VAL A 1 87 ? 12.532 -6.793 -8.508 1.00 98.56 87 VAL A O 1
ATOM 707 N N . PHE A 1 88 ? 10.740 -6.397 -9.812 1.00 98.69 88 PHE A N 1
ATOM 708 C CA . PHE A 1 88 ? 9.777 -6.528 -8.718 1.00 98.69 88 PHE A CA 1
ATOM 709 C C . PHE A 1 88 ? 9.804 -7.936 -8.121 1.00 98.69 88 PHE A C 1
ATOM 711 O O . PHE A 1 88 ? 9.916 -8.082 -6.903 1.00 98.69 88 PHE A O 1
ATOM 718 N N . VAL A 1 89 ? 9.780 -8.967 -8.967 1.00 98.62 89 VAL A N 1
ATOM 719 C CA . VAL A 1 89 ? 9.825 -10.361 -8.518 1.00 98.62 89 VAL A CA 1
ATOM 720 C C . VAL A 1 89 ? 11.148 -10.698 -7.840 1.00 98.62 89 VAL A C 1
ATOM 722 O O . VAL A 1 89 ? 11.137 -11.296 -6.769 1.00 98.62 89 VAL A O 1
ATOM 725 N N . GLN A 1 90 ? 12.284 -10.269 -8.390 1.00 98.50 90 GLN A N 1
ATOM 726 C CA . GLN A 1 90 ? 13.591 -10.476 -7.760 1.00 98.50 90 GLN A CA 1
ATOM 727 C C . GLN A 1 90 ? 13.661 -9.836 -6.368 1.00 98.50 90 GLN A C 1
ATOM 729 O O . GLN A 1 90 ? 14.120 -10.471 -5.419 1.00 98.50 90 GLN A O 1
ATOM 734 N N . ALA A 1 91 ? 13.174 -8.599 -6.221 1.00 98.38 91 ALA A N 1
ATOM 735 C CA . ALA A 1 91 ? 13.121 -7.930 -4.924 1.00 98.38 91 ALA A CA 1
ATOM 736 C C . ALA A 1 91 ? 12.201 -8.669 -3.940 1.00 98.38 91 ALA A C 1
ATOM 738 O O . ALA A 1 91 ? 12.553 -8.846 -2.775 1.00 98.38 91 ALA A O 1
ATOM 739 N N . ALA A 1 92 ? 11.047 -9.132 -4.418 1.00 98.19 92 ALA A N 1
ATOM 740 C CA . ALA A 1 92 ? 10.075 -9.854 -3.615 1.00 98.19 92 ALA A CA 1
ATOM 741 C C . ALA A 1 92 ? 10.583 -11.235 -3.163 1.00 98.19 92 ALA A C 1
ATOM 743 O O . ALA A 1 92 ? 10.401 -11.595 -2.003 1.00 98.19 92 ALA A O 1
ATOM 744 N N . LEU A 1 93 ? 11.288 -11.973 -4.027 1.00 97.81 93 LEU A N 1
ATOM 745 C CA . LEU A 1 93 ? 11.915 -13.256 -3.688 1.00 97.81 93 LEU A CA 1
ATOM 746 C C . LEU A 1 93 ? 12.958 -13.104 -2.574 1.00 97.81 93 LEU A C 1
ATOM 748 O O . LEU A 1 93 ? 13.036 -13.959 -1.698 1.00 97.81 93 LEU A O 1
ATOM 752 N N . LEU A 1 94 ? 13.712 -12.000 -2.577 1.00 96.50 94 LEU A N 1
ATOM 753 C CA . LEU A 1 94 ? 14.678 -11.666 -1.524 1.00 96.50 94 LEU A CA 1
ATOM 754 C C . LEU A 1 94 ? 14.014 -11.263 -0.193 1.00 96.50 94 LEU A C 1
ATOM 756 O O . LEU A 1 94 ? 14.687 -11.249 0.834 1.00 96.50 94 LEU A O 1
ATOM 760 N N . ALA A 1 95 ? 12.729 -10.898 -0.204 1.00 96.44 95 ALA A N 1
ATOM 761 C CA . ALA A 1 95 ? 12.000 -10.378 0.954 1.00 96.44 95 ALA A CA 1
ATOM 762 C C . ALA A 1 95 ? 10.968 -11.356 1.544 1.00 96.44 95 ALA A C 1
ATOM 764 O O . ALA A 1 95 ? 10.584 -11.194 2.703 1.00 96.44 95 ALA A O 1
ATOM 765 N N . GLN A 1 96 ? 10.502 -12.347 0.774 1.00 95.44 96 GLN A N 1
ATOM 766 C CA . GLN A 1 96 ? 9.337 -13.170 1.132 1.00 95.44 96 GLN A CA 1
ATOM 767 C C . GLN A 1 96 ? 9.482 -13.907 2.472 1.00 95.44 96 GLN A C 1
ATOM 769 O O . GLN A 1 96 ? 8.508 -14.017 3.208 1.00 95.44 96 GLN A O 1
ATOM 774 N N . ASP A 1 97 ? 10.693 -14.331 2.838 1.00 93.50 97 ASP A N 1
ATOM 775 C CA . ASP A 1 97 ? 10.927 -15.084 4.080 1.00 93.50 97 ASP A CA 1
ATOM 776 C C . ASP A 1 97 ? 10.836 -14.202 5.342 1.00 93.50 97 ASP A C 1
ATOM 778 O O . ASP A 1 97 ? 10.622 -14.689 6.458 1.00 93.50 97 ASP A O 1
ATOM 782 N N . TYR A 1 98 ? 10.923 -12.882 5.165 1.00 94.31 98 TYR A N 1
ATOM 783 C CA . TYR A 1 98 ? 10.905 -11.882 6.233 1.00 94.31 98 TYR A CA 1
ATOM 784 C C . TYR A 1 98 ? 9.513 -11.293 6.490 1.00 94.31 98 TYR A C 1
ATOM 786 O O . TYR A 1 98 ? 9.360 -10.452 7.374 1.00 94.31 98 TYR A O 1
ATOM 794 N N . CYS A 1 99 ? 8.496 -11.697 5.726 1.00 95.06 99 CYS A N 1
ATOM 795 C CA . CYS A 1 99 ? 7.165 -11.099 5.791 1.00 95.06 99 CYS A CA 1
ATOM 796 C C . CYS A 1 99 ? 6.050 -12.120 5.566 1.00 95.06 99 CYS A C 1
ATOM 798 O O . CYS A 1 99 ? 6.304 -13.317 5.453 1.00 95.06 99 CYS A O 1
ATOM 800 N N . ASP A 1 100 ? 4.810 -11.647 5.589 1.00 95.94 100 ASP A N 1
ATOM 801 C CA . ASP A 1 100 ? 3.602 -12.459 5.436 1.00 95.94 100 ASP A CA 1
ATOM 802 C C . ASP A 1 100 ? 2.856 -12.127 4.133 1.00 95.94 100 ASP A C 1
ATOM 804 O O . ASP A 1 100 ? 2.012 -12.902 3.684 1.00 95.94 100 ASP A O 1
ATOM 808 N N . ALA A 1 101 ? 3.194 -10.994 3.506 1.00 96.06 101 ALA A N 1
ATOM 809 C CA . ALA A 1 101 ? 2.843 -10.651 2.132 1.00 96.06 101 ALA A CA 1
ATOM 810 C C . ALA A 1 101 ? 3.769 -9.569 1.556 1.00 96.06 101 ALA A C 1
ATOM 812 O O . ALA A 1 101 ? 4.428 -8.818 2.284 1.00 96.06 101 ALA A O 1
ATOM 813 N N . ILE A 1 102 ? 3.766 -9.472 0.229 1.00 98.00 102 ILE A N 1
ATOM 814 C CA . ILE A 1 102 ? 4.455 -8.435 -0.542 1.00 98.00 102 ILE A CA 1
ATOM 815 C C . ILE A 1 102 ? 3.423 -7.444 -1.077 1.00 98.00 102 ILE A C 1
ATOM 817 O O . ILE A 1 102 ? 2.428 -7.855 -1.658 1.00 98.00 102 ILE A O 1
ATOM 821 N N . ASP A 1 103 ? 3.667 -6.144 -0.940 1.00 98.12 103 ASP A N 1
ATOM 822 C CA . ASP A 1 103 ? 2.793 -5.090 -1.461 1.00 98.12 103 ASP A CA 1
ATOM 823 C C . ASP A 1 103 ? 3.475 -4.273 -2.559 1.00 98.12 103 ASP A C 1
ATOM 825 O O . ASP A 1 103 ? 4.642 -3.891 -2.433 1.00 98.12 103 ASP A O 1
ATOM 829 N N . LEU A 1 104 ? 2.731 -3.942 -3.615 1.00 98.06 104 LEU A N 1
ATOM 830 C CA . LEU A 1 104 ? 3.157 -2.962 -4.609 1.00 98.06 104 LEU A CA 1
ATOM 831 C C . LEU A 1 104 ? 2.506 -1.599 -4.341 1.00 98.06 104 LEU A C 1
ATOM 833 O O . LEU A 1 104 ? 1.280 -1.443 -4.344 1.00 98.06 104 LEU A O 1
ATOM 837 N N . ASN A 1 105 ? 3.338 -0.569 -4.169 1.00 97.75 105 ASN A N 1
ATOM 838 C CA . ASN A 1 105 ? 2.867 0.803 -4.047 1.00 97.75 105 ASN A CA 1
ATOM 839 C C . ASN A 1 105 ? 2.434 1.348 -5.414 1.00 97.75 105 ASN A C 1
ATOM 841 O O . ASN A 1 105 ? 3.272 1.644 -6.265 1.00 97.75 105 ASN A O 1
ATOM 845 N N . LEU A 1 106 ? 1.132 1.586 -5.567 1.00 96.00 106 LEU A N 1
ATOM 846 C CA . LEU A 1 106 ? 0.506 2.193 -6.748 1.00 96.00 106 LEU A CA 1
ATOM 847 C C . LEU A 1 106 ? -0.179 3.522 -6.398 1.00 96.00 106 LEU A C 1
ATOM 849 O O . LEU A 1 106 ? -1.147 3.943 -7.028 1.00 96.00 106 LEU A O 1
ATOM 853 N N . GLY A 1 107 ? 0.288 4.175 -5.329 1.00 91.38 107 GLY A N 1
ATOM 854 C CA . GLY A 1 107 ? -0.397 5.321 -4.738 1.00 91.38 107 GLY A CA 1
ATOM 855 C C . GLY A 1 107 ? 0.496 6.499 -4.365 1.00 91.38 107 GLY A C 1
ATOM 856 O O . GLY A 1 107 ? -0.029 7.545 -3.985 1.00 91.38 107 GLY A O 1
ATOM 857 N N . CYS A 1 108 ? 1.823 6.395 -4.430 1.00 89.88 108 CYS A N 1
ATOM 858 C CA . CYS A 1 108 ? 2.710 7.511 -4.102 1.00 89.88 108 CYS A CA 1
ATOM 859 C C . CYS A 1 108 ? 2.621 8.620 -5.172 1.00 89.88 108 CYS A C 1
ATOM 861 O O . CYS A 1 108 ? 2.982 8.364 -6.318 1.00 89.88 108 CYS A O 1
ATOM 863 N N . PRO A 1 109 ? 2.185 9.853 -4.833 1.00 90.75 109 PRO A N 1
ATOM 864 C CA . PRO A 1 109 ? 2.067 10.949 -5.797 1.00 90.75 109 PRO A CA 1
ATOM 865 C C . PRO A 1 109 ? 3.284 11.890 -5.770 1.00 90.75 109 PRO A C 1
ATOM 867 O O . PRO A 1 109 ? 3.256 12.968 -6.360 1.00 90.75 109 PRO A O 1
ATOM 870 N N . GLN A 1 110 ? 4.325 11.556 -5.000 1.00 86.88 110 GLN A N 1
ATOM 871 C CA . GLN A 1 110 ? 5.464 12.446 -4.806 1.00 86.88 110 GLN A CA 1
ATOM 872 C C . GLN A 1 110 ? 6.288 12.582 -6.091 1.00 86.88 110 GLN A C 1
ATOM 874 O O . GLN A 1 110 ? 6.389 11.655 -6.890 1.00 86.88 110 GLN A O 1
ATOM 879 N N . MET A 1 111 ? 6.963 13.721 -6.254 1.00 88.75 111 MET A N 1
ATOM 880 C CA . MET A 1 111 ? 7.781 13.990 -7.443 1.00 88.75 111 MET A CA 1
ATOM 881 C C . MET A 1 111 ? 8.911 12.979 -7.657 1.00 88.75 111 MET A C 1
ATOM 883 O O . MET A 1 111 ? 9.327 12.781 -8.795 1.00 88.75 111 MET A O 1
ATOM 887 N N . ILE A 1 112 ? 9.401 12.335 -6.595 1.00 87.62 112 ILE A N 1
ATOM 888 C CA . ILE A 1 112 ? 10.398 11.268 -6.722 1.00 87.62 112 ILE A CA 1
ATOM 889 C C . ILE A 1 112 ? 9.818 10.033 -7.423 1.00 87.62 112 ILE A C 1
ATOM 891 O O . ILE A 1 112 ? 10.465 9.491 -8.311 1.00 87.62 112 ILE A O 1
ATOM 895 N N . ALA A 1 113 ? 8.557 9.690 -7.136 1.00 88.44 113 ALA A N 1
ATOM 896 C CA . ALA A 1 113 ? 7.827 8.630 -7.824 1.00 88.44 113 ALA A CA 1
ATOM 897 C C . ALA A 1 113 ? 7.542 8.983 -9.287 1.00 88.44 113 ALA A C 1
ATOM 899 O O . ALA A 1 113 ? 7.654 8.126 -10.155 1.00 88.44 113 ALA A O 1
ATOM 900 N N . LYS A 1 114 ? 7.285 10.266 -9.581 1.00 90.75 114 LYS A N 1
ATOM 901 C CA . LYS A 1 114 ? 7.161 10.743 -10.966 1.00 90.75 114 LYS A CA 1
ATOM 902 C C . LYS A 1 114 ? 8.454 10.539 -11.750 1.00 90.75 114 LYS A C 1
ATOM 904 O O . LYS A 1 114 ? 8.422 10.055 -12.871 1.00 90.75 114 LYS A O 1
ATOM 909 N N . ARG A 1 115 ? 9.588 10.934 -11.163 1.00 93.00 115 ARG A N 1
ATOM 910 C CA . ARG A 1 115 ? 10.909 10.837 -11.804 1.00 93.00 115 ARG A CA 1
ATOM 911 C C . ARG A 1 115 ? 11.360 9.394 -11.991 1.00 93.00 115 ARG A C 1
ATOM 913 O O . ARG A 1 115 ? 11.950 9.090 -13.014 1.00 93.00 115 ARG A O 1
ATOM 920 N N . GLY A 1 116 ? 11.095 8.538 -11.007 1.00 92.31 116 GLY A N 1
ATOM 921 C CA . GLY A 1 116 ? 11.420 7.115 -11.072 1.00 92.31 116 GLY A CA 1
ATOM 922 C C . GLY A 1 116 ? 10.378 6.264 -11.795 1.00 92.31 116 GLY A C 1
ATOM 923 O O . GLY A 1 116 ? 10.578 5.061 -11.902 1.00 92.31 116 GLY A O 1
ATOM 924 N N . HIS A 1 117 ? 9.287 6.869 -12.274 1.00 97.31 117 HIS A N 1
ATOM 925 C CA . HIS A 1 117 ? 8.195 6.195 -12.968 1.00 97.31 117 HIS A CA 1
ATOM 926 C C . HIS A 1 117 ? 7.618 5.014 -12.173 1.00 97.31 117 HIS A C 1
ATOM 928 O O . HIS A 1 117 ? 7.644 3.883 -12.632 1.00 97.31 117 HIS A O 1
ATOM 934 N N . TYR A 1 118 ? 7.151 5.268 -10.949 1.00 97.38 118 TYR A N 1
ATOM 935 C CA . TYR A 1 118 ? 6.496 4.278 -10.084 1.00 97.38 118 TYR A CA 1
ATOM 936 C C . TYR A 1 118 ? 5.361 4.922 -9.267 1.00 97.38 118 TYR A C 1
ATOM 938 O O . TYR A 1 118 ? 5.113 6.128 -9.354 1.00 97.38 118 TYR A O 1
ATOM 946 N N . GLY A 1 119 ? 4.667 4.152 -8.422 1.00 95.44 119 GLY A N 1
ATOM 947 C CA . GLY A 1 119 ? 3.615 4.695 -7.559 1.00 95.44 119 GLY A CA 1
ATOM 948 C C . GLY A 1 119 ? 2.363 5.068 -8.350 1.00 95.44 119 GLY A C 1
ATOM 949 O O . GLY A 1 119 ? 1.938 4.334 -9.234 1.00 95.44 119 GLY A O 1
ATOM 950 N N . ALA A 1 120 ? 1.773 6.230 -8.054 1.00 92.62 120 ALA A N 1
ATOM 951 C CA . ALA A 1 120 ? 0.556 6.686 -8.735 1.00 92.62 120 ALA A CA 1
ATOM 952 C C . ALA A 1 120 ? 0.764 6.971 -10.236 1.00 92.62 120 ALA A C 1
ATOM 954 O O . ALA A 1 120 ? -0.203 7.114 -10.973 1.00 92.62 120 ALA A O 1
ATOM 955 N N . PHE A 1 121 ? 2.015 7.064 -10.695 1.00 96.25 121 PHE A N 1
ATOM 956 C CA . PHE A 1 121 ? 2.332 7.352 -12.094 1.00 96.25 121 PHE A CA 1
ATOM 957 C C . PHE A 1 121 ? 2.237 6.126 -13.006 1.00 96.25 121 PHE A C 1
ATOM 959 O O . PHE A 1 121 ? 2.198 6.313 -14.210 1.00 96.25 121 PHE A O 1
ATOM 966 N N . LEU A 1 122 ? 2.106 4.920 -12.439 1.00 96.12 122 LEU A N 1
ATOM 967 C CA . LEU A 1 122 ? 1.816 3.690 -13.187 1.00 96.12 122 LEU A CA 1
ATOM 968 C C . LEU A 1 122 ? 0.315 3.407 -13.311 1.00 96.12 122 LEU A C 1
ATOM 970 O O . LEU A 1 122 ? -0.077 2.431 -13.937 1.00 96.12 122 LEU A O 1
ATOM 974 N N . GLN A 1 123 ? -0.541 4.215 -12.677 1.00 91.62 123 GLN A N 1
ATOM 975 C CA . GLN A 1 123 ? -1.963 3.905 -12.502 1.00 91.62 123 GLN A CA 1
ATOM 976 C C . GLN A 1 123 ? -2.716 3.759 -13.843 1.00 91.62 123 GLN A C 1
ATOM 978 O O . GLN A 1 123 ? -3.715 3.049 -13.910 1.00 91.62 123 GLN A O 1
ATOM 983 N N . GLU A 1 124 ? -2.226 4.391 -14.913 1.00 92.31 124 GLU A N 1
ATOM 984 C CA . GLU A 1 124 ? -2.779 4.288 -16.274 1.00 92.31 124 GLU A CA 1
ATOM 985 C C . GLU A 1 124 ? -2.180 3.126 -17.099 1.00 92.31 124 GLU A C 1
ATOM 987 O O . GLU A 1 124 ? -2.696 2.796 -18.161 1.00 92.31 124 GLU A O 1
ATOM 992 N N . GLU A 1 125 ? -1.129 2.453 -16.622 1.00 97.44 125 GLU A N 1
ATOM 993 C CA . GLU A 1 125 ? -0.406 1.405 -17.360 1.00 97.44 125 GLU A CA 1
ATOM 994 C C . GLU A 1 125 ? -0.880 -0.003 -16.979 1.00 97.44 125 GLU A C 1
ATOM 996 O O . GLU A 1 125 ? -0.146 -0.814 -16.409 1.00 97.44 125 GLU A O 1
ATOM 1001 N N . TRP A 1 126 ? -2.142 -0.307 -17.280 1.00 97.62 126 TRP A N 1
ATOM 1002 C CA . TRP A 1 126 ? -2.808 -1.514 -16.775 1.00 97.62 126 TRP A CA 1
ATOM 1003 C C . TRP A 1 126 ? -2.120 -2.809 -17.220 1.00 97.62 126 TRP A C 1
ATOM 1005 O O . TRP A 1 126 ? -1.958 -3.712 -16.403 1.00 97.62 126 TRP A O 1
ATOM 1015 N N . ASP A 1 127 ? -1.620 -2.872 -18.456 1.00 98.00 127 ASP A N 1
ATOM 1016 C CA . ASP A 1 127 ? -0.898 -4.043 -18.973 1.00 98.00 127 ASP A CA 1
ATOM 1017 C C . ASP A 1 127 ? 0.425 -4.298 -18.238 1.00 98.00 127 ASP A C 1
ATOM 1019 O O . ASP A 1 127 ? 0.845 -5.441 -18.045 1.00 98.00 127 ASP A O 1
ATOM 1023 N N . LEU A 1 128 ? 1.122 -3.235 -17.826 1.00 98.19 128 LEU A N 1
ATOM 1024 C CA . LEU A 1 128 ? 2.343 -3.356 -17.033 1.00 98.19 128 LEU A CA 1
ATOM 1025 C C . LEU A 1 128 ? 2.009 -3.847 -15.623 1.00 98.19 128 LEU A C 1
ATOM 1027 O O . LEU A 1 128 ? 2.632 -4.791 -15.138 1.00 98.19 128 LEU A O 1
ATOM 1031 N N . LEU A 1 129 ? 0.999 -3.247 -14.991 1.00 97.88 129 LEU A N 1
ATOM 1032 C CA . LEU A 1 129 ? 0.544 -3.625 -13.656 1.00 97.88 129 LEU A CA 1
ATOM 1033 C C . LEU A 1 129 ? 0.074 -5.079 -13.602 1.00 97.88 129 LEU A C 1
ATOM 1035 O O . LEU A 1 129 ? 0.509 -5.818 -12.721 1.00 97.88 129 LEU A O 1
ATOM 1039 N N . GLN A 1 130 ? -0.732 -5.511 -14.574 1.00 97.06 130 GLN A N 1
ATOM 1040 C CA . GLN A 1 130 ? -1.186 -6.894 -14.680 1.00 97.06 130 GLN A CA 1
ATOM 1041 C C . GLN A 1 130 ? 0.005 -7.854 -14.748 1.00 97.06 130 GLN A C 1
ATOM 1043 O O . GLN A 1 130 ? 0.065 -8.802 -13.970 1.00 97.06 130 GLN A O 1
ATOM 1048 N N . ARG A 1 131 ? 0.996 -7.579 -15.610 1.00 98.25 131 ARG A N 1
ATOM 1049 C CA . ARG A 1 131 ? 2.204 -8.414 -15.725 1.00 98.25 131 ARG A CA 1
ATOM 1050 C C . ARG A 1 131 ? 3.014 -8.463 -14.430 1.00 98.25 131 ARG A C 1
ATOM 1052 O O . ARG A 1 131 ? 3.468 -9.539 -14.052 1.00 98.25 131 ARG A O 1
ATOM 1059 N N . MET A 1 132 ? 3.198 -7.330 -13.749 1.00 98.31 132 MET A N 1
ATOM 1060 C CA . MET A 1 132 ? 3.936 -7.284 -12.480 1.00 98.31 132 MET A CA 1
ATOM 1061 C C . MET A 1 132 ? 3.242 -8.102 -11.386 1.00 98.31 132 MET A C 1
ATOM 1063 O O . MET A 1 132 ? 3.893 -8.905 -10.720 1.00 98.31 132 MET A O 1
ATOM 1067 N N . ILE A 1 133 ? 1.930 -7.917 -11.210 1.00 97.50 133 ILE A N 1
ATOM 1068 C CA . ILE A 1 133 ? 1.164 -8.611 -10.168 1.00 97.50 133 ILE A CA 1
ATOM 1069 C C . ILE A 1 133 ? 1.027 -10.096 -10.480 1.00 97.50 133 ILE A C 1
ATOM 1071 O O . ILE A 1 133 ? 1.299 -10.906 -9.598 1.00 97.50 133 ILE A O 1
ATOM 1075 N N . GLN A 1 134 ? 0.699 -10.458 -11.721 1.00 95.88 134 GLN A N 1
ATOM 1076 C CA . GLN A 1 134 ? 0.569 -11.853 -12.136 1.00 95.88 134 GLN A CA 1
ATOM 1077 C C . GLN A 1 134 ? 1.867 -12.623 -11.916 1.00 95.88 134 GLN A C 1
ATOM 1079 O O . GLN A 1 134 ? 1.874 -13.670 -11.270 1.00 95.88 134 GLN A O 1
ATOM 1084 N N . ARG A 1 135 ? 2.993 -12.072 -12.371 1.00 97.62 135 ARG A N 1
ATOM 1085 C CA . ARG A 1 135 ? 4.280 -12.758 -12.256 1.00 97.62 135 ARG A CA 1
ATOM 1086 C C . ARG A 1 135 ? 4.740 -12.891 -10.804 1.00 97.62 135 ARG A C 1
ATOM 1088 O O . ARG A 1 135 ? 5.262 -13.936 -10.422 1.00 97.62 135 ARG A O 1
ATOM 1095 N N . ALA A 1 136 ? 4.507 -11.872 -9.977 1.00 97.38 136 ALA A N 1
ATOM 1096 C CA . ALA A 1 136 ? 4.758 -11.954 -8.541 1.00 97.38 136 ALA A CA 1
ATOM 1097 C C . ALA A 1 136 ? 3.825 -12.962 -7.856 1.00 97.38 136 ALA A C 1
ATOM 1099 O O . ALA A 1 136 ? 4.267 -13.746 -7.018 1.00 97.38 136 ALA A O 1
ATOM 1100 N N . HIS A 1 137 ? 2.546 -12.993 -8.228 1.00 93.44 137 HIS A N 1
ATOM 1101 C CA . HIS A 1 137 ? 1.586 -13.942 -7.685 1.00 93.44 137 HIS A CA 1
ATOM 1102 C C . HIS A 1 137 ? 1.994 -15.395 -7.971 1.00 93.44 137 HIS A C 1
ATOM 1104 O O . HIS A 1 137 ? 1.934 -16.214 -7.053 1.00 93.44 137 HIS A O 1
ATOM 1110 N N . GLU A 1 138 ? 2.433 -15.685 -9.198 1.00 94.50 138 GLU A N 1
ATOM 1111 C CA . GLU A 1 138 ? 2.850 -17.015 -9.657 1.00 94.50 138 GLU A CA 1
ATOM 1112 C C . GLU A 1 138 ? 4.165 -17.492 -9.018 1.00 94.50 138 GLU A C 1
ATOM 1114 O O . GLU A 1 138 ? 4.304 -18.679 -8.729 1.00 94.50 138 GLU A O 1
ATOM 1119 N N . GLN A 1 139 ? 5.129 -16.593 -8.785 1.00 96.62 139 GLN A N 1
ATOM 1120 C CA . GLN A 1 139 ? 6.468 -16.978 -8.309 1.00 96.62 139 GLN A CA 1
ATOM 1121 C C . GLN A 1 139 ? 6.645 -16.932 -6.787 1.00 96.62 139 GLN A C 1
ATOM 1123 O O . GLN A 1 139 ? 7.518 -17.615 -6.252 1.00 96.62 139 GLN A O 1
ATOM 1128 N N . LEU A 1 140 ? 5.858 -16.123 -6.074 1.00 95.44 140 LEU A N 1
ATOM 1129 C CA . LEU A 1 140 ? 6.021 -15.936 -4.631 1.00 95.44 140 LEU A CA 1
ATOM 1130 C C . LEU A 1 140 ? 5.189 -16.927 -3.827 1.00 95.44 140 LEU A C 1
ATOM 1132 O O . LEU A 1 140 ? 3.995 -17.118 -4.082 1.00 95.44 140 LEU A O 1
ATOM 1136 N N . SER A 1 141 ? 5.793 -17.454 -2.763 1.00 94.94 141 SER A N 1
ATOM 1137 C CA . SER A 1 141 ? 5.104 -18.314 -1.796 1.00 94.94 141 SER A CA 1
ATOM 1138 C C . SER A 1 141 ? 4.123 -17.547 -0.895 1.00 94.94 141 SER A C 1
ATOM 1140 O O . SER A 1 141 ? 3.144 -18.125 -0.420 1.00 94.94 141 SER A O 1
ATOM 1142 N N . VAL A 1 142 ? 4.334 -16.236 -0.719 1.00 94.31 142 VAL A N 1
ATOM 1143 C CA . VAL A 1 142 ? 3.468 -15.330 0.053 1.00 94.31 142 VAL A CA 1
ATOM 1144 C C . VAL A 1 142 ? 2.512 -14.531 -0.850 1.00 94.31 142 VAL A C 1
ATOM 1146 O O . VAL A 1 142 ? 2.831 -14.281 -2.019 1.00 94.31 142 VAL A O 1
ATOM 1149 N N . PRO A 1 143 ? 1.319 -14.132 -0.366 1.00 93.19 143 PRO A N 1
ATOM 1150 C CA . PRO A 1 143 ? 0.377 -13.290 -1.111 1.00 93.19 143 PRO A CA 1
ATOM 1151 C C . PRO A 1 143 ? 0.942 -11.941 -1.555 1.00 93.19 143 PRO A C 1
ATOM 1153 O O . PRO A 1 143 ? 1.856 -11.394 -0.940 1.00 93.19 143 PRO A O 1
ATOM 1156 N N . VAL A 1 144 ? 0.374 -11.420 -2.646 1.00 94.69 144 VAL A N 1
ATOM 1157 C CA . VAL A 1 144 ? 0.705 -10.103 -3.199 1.00 94.69 144 VAL A CA 1
ATOM 1158 C C . VAL A 1 144 ? -0.481 -9.177 -2.984 1.00 94.69 144 VAL A C 1
ATOM 1160 O O . VAL A 1 144 ? -1.607 -9.548 -3.306 1.00 94.69 144 VAL A O 1
ATOM 1163 N N . THR A 1 145 ? -0.242 -7.982 -2.461 1.00 94.88 145 THR A N 1
ATOM 1164 C CA . THR A 1 145 ? -1.247 -6.937 -2.251 1.00 94.88 145 THR A CA 1
ATOM 1165 C C . THR A 1 145 ? -0.878 -5.680 -3.047 1.00 94.88 145 THR A C 1
ATOM 1167 O O . THR A 1 145 ? 0.234 -5.552 -3.566 1.00 94.88 145 THR A O 1
ATOM 1170 N N . CYS A 1 146 ? -1.819 -4.747 -3.192 1.00 95.06 146 CYS A N 1
ATOM 1171 C CA . CYS A 1 146 ? -1.570 -3.458 -3.832 1.00 95.06 146 CYS A CA 1
ATOM 1172 C C . CYS A 1 146 ? -2.173 -2.329 -3.012 1.00 95.06 146 CYS A C 1
ATOM 1174 O O . CYS A 1 146 ? -3.367 -2.326 -2.705 1.00 95.06 146 CYS A O 1
ATOM 1176 N N . LYS A 1 147 ? -1.384 -1.280 -2.788 1.00 93.88 147 LYS A N 1
ATOM 1177 C CA . LYS A 1 147 ? -1.881 -0.032 -2.213 1.00 93.88 147 LYS A CA 1
ATOM 1178 C C . LYS A 1 147 ? -2.131 1.005 -3.304 1.00 93.88 147 LYS A C 1
ATOM 1180 O O . LYS A 1 147 ? -1.200 1.668 -3.767 1.00 93.88 147 LYS A O 1
ATOM 1185 N N . ILE A 1 148 ? -3.398 1.200 -3.663 1.00 90.94 148 ILE A N 1
ATOM 1186 C CA . ILE A 1 148 ? -3.812 2.075 -4.770 1.00 90.94 148 ILE A CA 1
ATOM 1187 C C . ILE A 1 148 ? -4.323 3.451 -4.318 1.00 90.94 148 ILE A C 1
ATOM 1189 O O . ILE A 1 148 ? -4.587 3.703 -3.137 1.00 90.94 148 ILE A O 1
ATOM 1193 N N . ARG A 1 149 ? -4.488 4.351 -5.290 1.00 85.94 149 ARG A N 1
ATOM 1194 C CA . ARG A 1 149 ? -5.431 5.476 -5.223 1.00 85.94 149 ARG A CA 1
ATOM 1195 C C . ARG A 1 149 ? -6.626 5.192 -6.133 1.00 85.94 149 ARG A C 1
ATOM 1197 O O . ARG A 1 149 ? -6.551 4.331 -7.002 1.00 85.94 149 ARG A O 1
ATOM 1204 N N . VAL A 1 150 ? -7.715 5.921 -5.916 1.00 84.00 150 VAL A N 1
ATOM 1205 C CA . VAL A 1 150 ? -8.900 5.882 -6.784 1.00 84.00 150 VAL A CA 1
ATOM 1206 C C . VAL A 1 150 ? -8.721 6.813 -7.986 1.00 84.00 150 VAL A C 1
ATOM 1208 O O . VAL A 1 150 ? -7.967 7.787 -7.909 1.00 84.00 150 VAL A O 1
ATOM 1211 N N . PHE A 1 151 ? -9.402 6.508 -9.086 1.00 82.31 151 PHE A N 1
ATOM 1212 C CA . PHE A 1 151 ? -9.621 7.431 -10.201 1.00 82.31 151 PHE A CA 1
ATOM 1213 C C . PHE A 1 151 ? -10.752 8.419 -9.875 1.00 82.31 151 PHE A C 1
ATOM 1215 O O . PHE A 1 151 ? -11.522 8.165 -8.943 1.00 82.31 151 PHE A O 1
ATOM 1222 N N . PRO A 1 152 ? -10.877 9.529 -10.630 1.00 82.19 152 PRO A N 1
ATOM 1223 C CA . PRO A 1 152 ? -12.059 10.387 -10.563 1.00 82.19 152 PRO A CA 1
ATOM 1224 C C . PRO A 1 152 ? -13.347 9.607 -10.855 1.00 82.19 152 PRO A C 1
ATOM 1226 O O . PRO A 1 152 ? -14.332 9.757 -10.138 1.00 82.19 152 PRO A O 1
ATOM 1229 N N . GLU A 1 153 ? -13.318 8.721 -11.855 1.00 84.75 153 GLU A N 1
ATOM 1230 C CA . GLU A 1 153 ? -14.432 7.843 -12.194 1.00 84.75 153 GLU A CA 1
ATOM 1231 C C . GLU A 1 153 ? -14.373 6.551 -11.374 1.00 84.75 153 GLU A C 1
ATOM 1233 O O . GLU A 1 153 ? -13.401 5.783 -11.394 1.00 84.75 153 GLU A O 1
ATOM 1238 N N . ILE A 1 154 ? -15.461 6.265 -10.670 1.00 80.81 154 ILE A N 1
ATOM 1239 C CA . ILE A 1 154 ? -15.564 5.090 -9.802 1.00 80.81 154 ILE A CA 1
ATOM 1240 C C . ILE A 1 154 ? -15.532 3.815 -10.625 1.00 80.81 154 ILE A C 1
ATOM 1242 O O . ILE A 1 154 ? -14.774 2.910 -10.294 1.00 80.81 154 ILE A O 1
ATOM 1246 N N . ASP A 1 155 ? -16.245 3.772 -11.748 1.00 78.12 155 ASP A N 1
ATOM 1247 C CA . ASP A 1 155 ? -16.257 2.603 -12.631 1.00 78.12 155 ASP A CA 1
ATOM 1248 C C . ASP A 1 155 ? -14.865 2.280 -13.176 1.00 78.12 155 ASP A C 1
ATOM 1250 O O . ASP A 1 155 ? -14.513 1.117 -13.384 1.00 78.12 155 ASP A O 1
ATOM 1254 N N . LYS A 1 156 ? -14.026 3.301 -13.393 1.00 86.38 156 LYS A N 1
ATOM 1255 C CA . LYS A 1 156 ? -12.622 3.095 -13.765 1.00 86.38 156 LYS A CA 1
ATOM 1256 C C . LYS A 1 156 ? -11.829 2.518 -12.592 1.00 86.38 156 LYS A C 1
ATOM 1258 O O . LYS A 1 156 ? -11.064 1.581 -12.791 1.00 86.38 156 LYS A O 1
ATOM 1263 N N . THR A 1 157 ? -12.061 3.007 -11.374 1.00 82.94 157 THR A N 1
ATOM 1264 C CA . THR A 1 157 ? -11.475 2.450 -10.140 1.00 82.94 157 THR A CA 1
ATOM 1265 C C . THR A 1 157 ? -11.873 0.999 -9.904 1.00 82.94 157 THR A C 1
ATOM 1267 O O . THR A 1 157 ? -11.016 0.189 -9.564 1.00 82.94 157 THR A O 1
ATOM 1270 N N . VAL A 1 158 ? -13.144 0.653 -10.109 1.00 78.75 158 VAL A N 1
ATOM 1271 C CA . VAL A 1 158 ? -13.649 -0.715 -9.953 1.00 78.75 158 VAL A CA 1
ATOM 1272 C C . VAL A 1 158 ? -13.007 -1.631 -10.988 1.00 78.75 158 VAL A C 1
ATOM 1274 O O . VAL A 1 158 ? -12.426 -2.643 -10.611 1.00 78.75 158 VAL A O 1
ATOM 1277 N N . ARG A 1 159 ? -13.008 -1.250 -12.273 1.00 87.56 159 ARG A N 1
ATOM 1278 C CA . ARG A 1 159 ? -12.341 -2.029 -13.332 1.00 87.56 159 ARG A CA 1
ATOM 1279 C C . ARG A 1 159 ? -10.844 -2.198 -13.077 1.00 87.56 159 ARG A C 1
ATOM 1281 O O . ARG A 1 159 ? -10.301 -3.271 -13.313 1.00 87.56 159 ARG A O 1
ATOM 1288 N N . TYR A 1 160 ? -10.195 -1.162 -12.560 1.00 91.69 160 TYR A N 1
ATOM 1289 C CA . TYR A 1 160 ? -8.790 -1.202 -12.174 1.00 91.69 160 TYR A CA 1
ATOM 1290 C C . TYR A 1 160 ? -8.529 -2.168 -11.014 1.00 91.69 160 TYR A C 1
ATOM 1292 O O . TYR A 1 160 ? -7.627 -2.997 -11.093 1.00 91.69 160 TYR A O 1
ATOM 1300 N N . ALA A 1 161 ? -9.345 -2.113 -9.960 1.00 85.44 161 ALA A N 1
ATOM 1301 C CA . ALA A 1 161 ? -9.248 -3.038 -8.835 1.00 85.44 161 ALA A CA 1
ATOM 1302 C C . ALA A 1 161 ? -9.525 -4.488 -9.267 1.00 85.44 161 ALA A C 1
ATOM 1304 O O . ALA A 1 161 ? -8.778 -5.380 -8.881 1.00 85.44 161 ALA A O 1
ATOM 1305 N N . GLN A 1 162 ? -10.527 -4.711 -10.123 1.00 81.06 162 GLN A N 1
ATOM 1306 C CA . GLN A 1 162 ? -10.828 -6.020 -10.711 1.00 81.06 162 GLN A CA 1
ATOM 1307 C C . GLN A 1 162 ? -9.690 -6.534 -11.599 1.00 81.06 162 GLN A C 1
ATOM 1309 O O . GLN A 1 162 ? -9.434 -7.732 -11.629 1.00 81.06 162 GLN A O 1
ATOM 1314 N N . MET A 1 163 ? -8.998 -5.657 -12.333 1.00 94.06 163 MET A N 1
ATOM 1315 C CA . MET A 1 163 ? -7.813 -6.039 -13.107 1.00 94.06 163 MET A CA 1
ATOM 1316 C C . MET A 1 163 ? -6.694 -6.522 -12.178 1.00 94.06 163 MET A C 1
ATOM 1318 O O . MET A 1 163 ? -6.143 -7.596 -12.405 1.00 94.06 163 MET A O 1
ATOM 1322 N N . LEU A 1 164 ? -6.414 -5.789 -11.094 1.00 92.88 164 LEU A N 1
ATOM 1323 C CA . LEU A 1 164 ? -5.409 -6.193 -10.107 1.00 92.88 164 LEU A CA 1
ATOM 1324 C C . LEU A 1 164 ? -5.797 -7.502 -9.402 1.00 92.88 164 LEU A C 1
ATOM 1326 O O . LEU A 1 164 ? -4.950 -8.376 -9.227 1.00 92.88 164 LEU A O 1
ATOM 1330 N N . GLU A 1 165 ? -7.067 -7.657 -9.024 1.00 83.38 165 GLU A N 1
ATOM 1331 C CA . GLU A 1 165 ? -7.612 -8.884 -8.430 1.00 83.38 165 GLU A CA 1
ATOM 1332 C C . GLU A 1 165 ? -7.445 -10.082 -9.372 1.00 83.38 165 GLU A C 1
ATOM 1334 O O . GLU A 1 165 ? -6.881 -11.098 -8.973 1.00 83.38 165 GLU A O 1
ATOM 1339 N N . LYS A 1 166 ? -7.858 -9.951 -10.641 1.00 79.31 166 LYS A N 1
ATOM 1340 C CA . LYS A 1 166 ? -7.689 -10.994 -11.669 1.00 79.31 166 LYS A CA 1
ATOM 1341 C C . LYS A 1 166 ? -6.222 -11.340 -11.912 1.00 79.31 166 LYS A C 1
ATOM 1343 O O . LYS A 1 166 ? -5.917 -12.489 -12.210 1.00 79.31 166 LYS A O 1
ATOM 1348 N N . ALA A 1 167 ? -5.323 -10.368 -11.763 1.00 89.12 167 ALA A N 1
ATOM 1349 C CA . ALA A 1 167 ? -3.883 -10.586 -11.828 1.00 89.12 167 ALA A CA 1
ATOM 1350 C C . ALA A 1 167 ? -3.323 -11.312 -10.586 1.00 89.12 167 ALA A C 1
ATOM 1352 O O . ALA A 1 167 ? -2.157 -11.682 -10.581 1.00 89.12 167 ALA A O 1
ATOM 1353 N N . GLY A 1 168 ? -4.116 -11.522 -9.531 1.00 82.25 168 GLY A N 1
ATOM 1354 C CA . GLY A 1 168 ? -3.715 -12.255 -8.327 1.00 82.25 168 GLY A CA 1
ATOM 1355 C C . GLY A 1 168 ? -3.401 -11.382 -7.108 1.00 82.25 168 GLY A C 1
ATOM 1356 O O . GLY A 1 168 ? -2.863 -11.899 -6.121 1.00 82.25 168 GLY A O 1
ATOM 1357 N N . CYS A 1 169 ? -3.728 -10.083 -7.151 1.00 85.38 169 CYS A N 1
ATOM 1358 C CA . CYS A 1 169 ? -3.664 -9.191 -5.991 1.00 85.38 169 CYS A CA 1
ATOM 1359 C C . CYS A 1 169 ? -4.731 -9.561 -4.951 1.00 85.38 169 CYS A C 1
ATOM 1361 O O . CYS A 1 169 ? -5.883 -9.821 -5.289 1.00 85.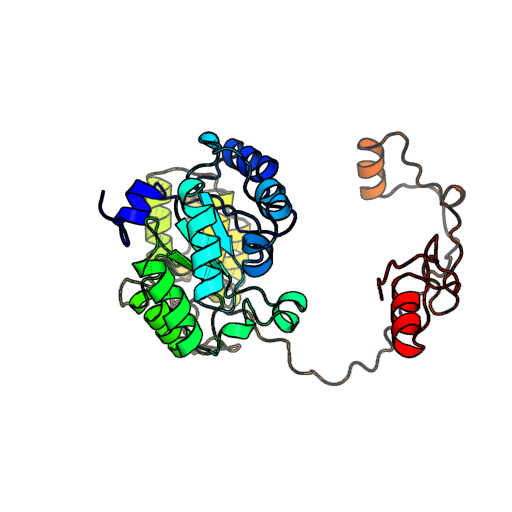38 169 CYS A O 1
ATOM 1363 N N . GLN A 1 170 ? -4.370 -9.503 -3.669 1.00 74.31 170 GLN A N 1
ATOM 1364 C CA . GLN A 1 170 ? -5.250 -9.808 -2.544 1.00 74.31 170 GLN A CA 1
ATOM 1365 C C . GLN A 1 170 ? -5.410 -8.588 -1.619 1.00 74.31 170 GLN A C 1
ATOM 1367 O O . GLN A 1 170 ? -4.428 -8.003 -1.176 1.00 74.31 170 GLN A O 1
ATOM 1372 N N . GLY A 1 171 ? -6.658 -8.210 -1.317 1.00 61.03 171 GLY A N 1
ATOM 1373 C CA . GLY A 1 171 ? -7.019 -7.185 -0.324 1.00 61.03 171 GLY A CA 1
ATOM 1374 C C . GLY A 1 171 ? -7.143 -5.738 -0.842 1.00 61.03 171 GLY A C 1
ATOM 1375 O O . GLY A 1 171 ? -6.26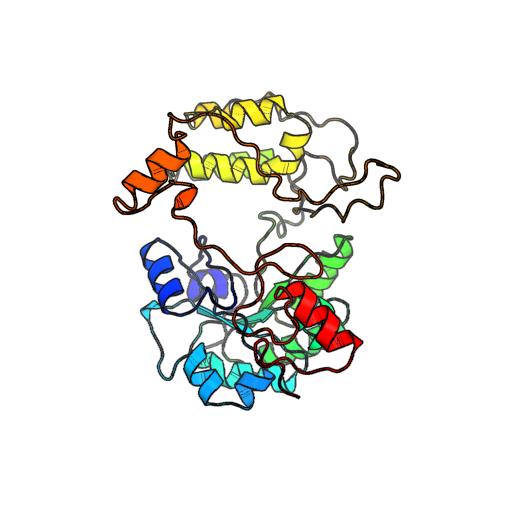0 -5.224 -1.521 1.00 61.03 171 GLY A O 1
ATOM 1376 N N . ASN A 1 172 ? -8.241 -5.060 -0.468 1.00 49.09 172 ASN A N 1
ATOM 1377 C CA . ASN A 1 172 ? -8.424 -3.600 -0.542 1.00 49.09 172 ASN A CA 1
ATOM 1378 C C . ASN A 1 172 ? -9.489 -3.150 0.492 1.00 49.09 172 ASN A C 1
ATOM 1380 O O . ASN A 1 172 ? -10.534 -3.786 0.601 1.00 49.09 172 ASN A O 1
ATOM 1384 N N . LEU A 1 173 ? -9.239 -2.086 1.270 1.00 46.62 173 LEU A N 1
ATOM 1385 C CA . LEU A 1 173 ? -10.066 -1.673 2.423 1.00 46.62 173 LEU A CA 1
ATOM 1386 C C . LEU A 1 173 ? -10.370 -0.166 2.385 1.00 46.62 173 LEU A C 1
ATOM 1388 O O . LEU A 1 173 ? -9.582 0.649 2.868 1.00 46.62 173 LEU A O 1
ATOM 1392 N N . HIS A 1 174 ? -11.532 0.216 1.848 1.00 46.22 174 HIS A N 1
ATOM 1393 C CA . HIS A 1 174 ? -12.089 1.564 2.064 1.00 46.22 174 HIS A CA 1
ATOM 1394 C C . HIS A 1 174 ? -13.631 1.616 2.097 1.00 46.22 174 HIS A C 1
ATOM 1396 O O . HIS A 1 174 ? -14.192 2.588 2.596 1.00 46.22 174 HIS A O 1
ATOM 1402 N N . ASN A 1 175 ? -14.345 0.598 1.611 1.00 55.97 175 ASN A N 1
ATOM 1403 C CA . ASN A 1 175 ? -15.807 0.563 1.663 1.00 55.97 175 ASN A CA 1
ATOM 1404 C C . ASN A 1 175 ? -16.266 -0.789 2.254 1.00 55.97 175 ASN A C 1
ATOM 1406 O O . ASN A 1 175 ? -16.039 -1.814 1.615 1.00 55.97 175 ASN A O 1
ATOM 1410 N N . PRO A 1 176 ? -16.857 -0.814 3.466 1.00 58.22 176 PRO A N 1
ATOM 1411 C CA . PRO A 1 176 ? -17.280 -2.060 4.107 1.00 58.22 176 PRO A CA 1
ATOM 1412 C C . PRO A 1 176 ? -18.362 -2.815 3.318 1.00 58.22 176 PRO A C 1
ATOM 1414 O O . PRO A 1 176 ? -18.368 -4.037 3.363 1.00 58.22 176 PRO A O 1
ATOM 1417 N N . ALA A 1 177 ? -19.180 -2.120 2.518 1.00 61.78 177 ALA A N 1
ATOM 1418 C CA . ALA A 1 177 ? -20.183 -2.732 1.642 1.00 61.78 177 ALA A CA 1
ATOM 1419 C C . ALA A 1 177 ? -19.699 -2.956 0.194 1.00 61.78 177 ALA A C 1
ATOM 1421 O O . ALA A 1 177 ? -20.475 -3.376 -0.659 1.00 61.78 177 ALA A O 1
ATOM 1422 N N . LEU A 1 178 ? -18.418 -2.691 -0.114 1.00 57.66 178 LEU A N 1
ATOM 1423 C CA . LEU A 1 178 ? -17.880 -2.736 -1.487 1.00 57.66 178 LEU A CA 1
ATOM 1424 C C . LEU A 1 178 ? -18.122 -4.072 -2.195 1.00 57.66 178 LEU A C 1
ATOM 1426 O O . LEU A 1 178 ? -18.221 -4.112 -3.418 1.00 57.66 178 LEU A O 1
ATOM 1430 N N . PHE A 1 179 ? -18.182 -5.150 -1.418 1.00 53.41 179 PHE A N 1
ATOM 1431 C CA . PHE A 1 179 ? -18.258 -6.522 -1.906 1.00 53.41 179 PHE A CA 1
ATOM 1432 C C . PHE A 1 179 ? -19.660 -7.128 -1.799 1.00 53.41 179 PHE A C 1
ATOM 1434 O O . PHE A 1 179 ? -19.850 -8.276 -2.183 1.00 53.41 179 PHE A O 1
ATOM 1441 N N . GLU A 1 180 ? -20.648 -6.379 -1.305 1.00 58.41 180 GLU A N 1
ATOM 1442 C CA . GLU A 1 180 ? -22.007 -6.898 -1.113 1.00 58.41 180 GLU A CA 1
ATOM 1443 C C . GLU A 1 180 ? -22.868 -6.809 -2.382 1.00 58.41 180 GLU A C 1
ATOM 1445 O O . GLU A 1 180 ? -24.006 -7.269 -2.392 1.00 58.41 180 GLU A O 1
ATOM 1450 N N . GLY A 1 181 ? -22.351 -6.200 -3.457 1.00 55.03 181 GLY A N 1
ATOM 1451 C CA . GLY A 1 181 ? -23.097 -6.010 -4.707 1.00 55.03 181 GLY A CA 1
ATOM 1452 C C . GLY A 1 181 ? -24.293 -5.057 -4.579 1.00 55.03 181 GLY A C 1
ATOM 1453 O O . GLY A 1 181 ? -25.090 -4.951 -5.508 1.00 55.03 181 GLY A O 1
ATOM 1454 N N . ARG A 1 182 ? -24.411 -4.357 -3.445 1.00 69.75 182 ARG A N 1
ATOM 1455 C CA . ARG A 1 182 ? -25.435 -3.353 -3.145 1.00 69.75 182 ARG A CA 1
ATOM 1456 C C . ARG A 1 182 ? -24.787 -2.042 -2.704 1.00 69.75 182 ARG A C 1
ATOM 1458 O O . ARG A 1 182 ? -23.647 -2.025 -2.244 1.00 69.75 182 ARG A O 1
ATOM 1465 N N . SER A 1 183 ? -25.546 -0.959 -2.811 1.00 73.38 183 SER A N 1
ATOM 1466 C CA . SER A 1 183 ? -25.167 0.371 -2.326 1.00 73.38 183 SER A CA 1
ATOM 1467 C C . SER A 1 183 ? -26.067 0.727 -1.143 1.00 73.38 183 SER A C 1
ATOM 1469 O O . SER A 1 183 ? -27.069 1.414 -1.347 1.00 73.38 183 SER A O 1
ATOM 1471 N N . PRO A 1 184 ? -25.786 0.198 0.064 1.00 79.19 184 PRO A N 1
ATOM 1472 C CA . PRO A 1 184 ? -26.675 0.373 1.201 1.00 79.19 184 PRO A CA 1
ATOM 1473 C C . PRO A 1 184 ? -26.680 1.822 1.659 1.00 79.19 184 PRO A C 1
ATOM 1475 O O . PRO A 1 184 ? -25.750 2.593 1.377 1.00 79.19 184 PRO A O 1
ATOM 1478 N N . ALA A 1 185 ? -27.713 2.189 2.401 1.00 84.81 185 ALA A N 1
ATOM 1479 C CA . ALA A 1 185 ? -27.713 3.480 3.041 1.00 84.81 185 ALA A CA 1
ATOM 1480 C C . ALA A 1 185 ? -26.700 3.532 4.195 1.00 84.81 185 ALA A C 1
ATOM 1482 O O . ALA A 1 185 ? -26.430 2.547 4.886 1.00 84.81 185 ALA A O 1
ATOM 1483 N N . VAL A 1 186 ? -26.147 4.716 4.444 1.00 79.31 186 VAL A N 1
ATOM 1484 C CA . VAL A 1 186 ? -25.135 4.938 5.484 1.00 79.31 186 VAL A CA 1
ATOM 1485 C C . VAL A 1 186 ? -25.654 4.680 6.897 1.00 79.31 186 VAL A C 1
ATOM 1487 O O . VAL A 1 186 ? -24.850 4.416 7.791 1.00 79.31 186 VAL A O 1
ATOM 1490 N N . TRP A 1 187 ? -26.970 4.750 7.119 1.00 81.50 187 TRP A N 1
ATOM 1491 C CA . TRP A 1 187 ? -27.587 4.379 8.393 1.00 81.50 187 TRP A CA 1
ATOM 1492 C C . TRP A 1 187 ? -27.647 2.867 8.594 1.00 81.50 187 TRP A C 1
ATOM 1494 O O . TRP A 1 187 ? -27.453 2.442 9.721 1.00 81.50 187 TRP A O 1
ATOM 1504 N N . GLU A 1 188 ? -27.795 2.055 7.543 1.00 83.25 188 GLU A N 1
ATOM 1505 C CA . GLU A 1 188 ? -27.790 0.590 7.680 1.00 83.25 188 GLU A CA 1
ATOM 1506 C C . GLU A 1 188 ? -26.446 0.107 8.239 1.00 83.25 188 GLU A C 1
ATOM 1508 O O . GLU A 1 188 ? -26.394 -0.608 9.237 1.00 83.25 188 GLU A O 1
ATOM 1513 N N . LEU A 1 189 ? -25.338 0.577 7.653 1.00 81.75 189 LEU A N 1
ATOM 1514 C CA . LEU A 1 189 ? -24.000 0.213 8.129 1.00 81.75 189 LEU A CA 1
ATOM 1515 C C . LEU A 1 189 ? -23.661 0.853 9.479 1.00 81.75 189 LEU A C 1
ATOM 1517 O O . LEU A 1 189 ? -22.872 0.304 10.248 1.00 81.75 189 LEU A O 1
ATOM 1521 N N . ALA A 1 190 ? -24.213 2.032 9.772 1.00 82.44 190 ALA A N 1
ATOM 1522 C CA . ALA A 1 190 ? -24.027 2.675 11.067 1.00 82.44 190 ALA A CA 1
ATOM 1523 C C . ALA A 1 190 ? -24.804 1.961 12.180 1.00 82.44 190 ALA A C 1
ATOM 1525 O O . ALA A 1 190 ? -24.276 1.835 13.281 1.00 82.44 190 ALA A O 1
ATOM 1526 N N . GLU A 1 191 ? -26.011 1.471 11.902 1.00 83.88 191 GLU A N 1
ATOM 1527 C CA . GLU A 1 191 ? -26.811 0.662 12.823 1.00 83.88 191 GLU A CA 1
ATOM 1528 C C . GLU A 1 191 ? -26.125 -0.671 13.102 1.00 83.88 191 GLU A C 1
ATOM 1530 O O . GLU A 1 191 ? -25.887 -0.986 14.267 1.00 83.88 191 GLU A O 1
ATOM 1535 N N . GLU A 1 192 ? -25.682 -1.375 12.058 1.00 80.94 192 GLU A N 1
ATOM 1536 C CA . GLU A 1 192 ? -24.892 -2.599 12.206 1.00 80.94 192 GLU A CA 1
ATOM 1537 C C . GLU A 1 192 ? -23.617 -2.342 13.029 1.00 80.94 192 GLU A C 1
ATOM 1539 O O . GLU A 1 192 ? -23.295 -3.075 13.967 1.00 80.94 192 GLU A O 1
ATOM 1544 N N . TYR A 1 193 ? -22.909 -1.243 12.748 1.00 79.31 193 TYR A N 1
ATOM 1545 C CA . TYR A 1 193 ? -21.746 -0.835 13.531 1.00 79.31 193 TYR A CA 1
ATOM 1546 C C . TYR A 1 193 ? -22.097 -0.558 15.002 1.00 79.31 193 TYR A C 1
ATOM 1548 O O . TYR A 1 193 ? -21.360 -0.975 15.897 1.00 79.31 193 TYR A O 1
ATOM 1556 N N . LEU A 1 194 ? -23.207 0.128 15.277 1.00 84.38 194 LEU A N 1
ATOM 1557 C CA . LEU A 1 194 ? -23.662 0.424 16.636 1.00 84.38 194 LEU A CA 1
ATOM 1558 C C . LEU A 1 194 ? -24.105 -0.842 17.382 1.00 84.38 194 LEU A C 1
ATOM 1560 O O . LEU A 1 194 ? -23.810 -0.965 18.571 1.00 84.38 194 LEU A O 1
ATOM 1564 N N . ASP A 1 195 ? -24.726 -1.806 16.704 1.00 83.81 195 ASP A N 1
ATOM 1565 C CA . ASP A 1 195 ? -25.043 -3.124 17.263 1.00 83.81 195 ASP A CA 1
ATOM 1566 C C . ASP A 1 195 ? -23.780 -3.889 17.651 1.00 83.81 195 ASP A C 1
ATOM 1568 O O . ASP A 1 195 ? -23.697 -4.448 18.749 1.00 83.81 195 ASP A O 1
ATOM 1572 N N . LEU A 1 196 ? -22.748 -3.837 16.808 1.00 73.00 196 LEU A N 1
ATOM 1573 C CA . LEU A 1 196 ? -21.439 -4.395 17.133 1.00 73.00 196 LEU A CA 1
ATOM 1574 C C . LEU A 1 196 ? -20.780 -3.668 18.312 1.00 73.00 196 LEU A C 1
ATOM 1576 O O . LEU A 1 196 ? -20.148 -4.317 19.139 1.00 73.00 196 LEU A O 1
ATOM 1580 N N . VAL A 1 197 ? -20.935 -2.347 18.439 1.00 79.94 197 VAL A N 1
ATOM 1581 C CA . VAL A 1 197 ? -20.429 -1.579 19.594 1.00 79.94 197 VAL A CA 1
ATOM 1582 C C . VAL A 1 197 ? -21.167 -1.948 20.885 1.00 79.94 197 VAL A C 1
ATOM 1584 O O . VAL A 1 197 ? -20.535 -2.015 21.938 1.00 79.94 197 VAL A O 1
ATOM 1587 N N . ARG A 1 198 ? -22.478 -2.224 20.827 1.00 86.06 198 ARG A N 1
ATOM 1588 C CA . ARG A 1 198 ? -23.251 -2.719 21.983 1.00 86.06 198 ARG A CA 1
ATOM 1589 C C . ARG A 1 198 ? -22.757 -4.093 22.439 1.00 86.06 198 ARG A C 1
ATOM 1591 O O . ARG A 1 198 ? -22.642 -4.330 23.637 1.00 86.06 198 ARG A O 1
ATOM 1598 N N . GLN A 1 199 ? -22.428 -4.972 21.493 1.00 82.06 199 GLN A N 1
ATOM 1599 C CA . GLN A 1 199 ? -21.860 -6.297 21.771 1.00 82.06 199 GLN A CA 1
ATOM 1600 C C . GLN A 1 199 ? -20.391 -6.225 22.221 1.00 82.06 199 GLN A C 1
ATOM 1602 O O . GLN A 1 199 ? -19.935 -7.043 23.022 1.00 82.06 199 GLN A O 1
ATOM 1607 N N . HIS A 1 200 ? -19.649 -5.232 21.727 1.00 77.81 200 HIS A N 1
ATOM 1608 C CA . HIS A 1 200 ? -18.219 -5.050 21.959 1.00 77.81 200 HIS A CA 1
ATOM 1609 C C . HIS A 1 200 ? -17.902 -3.594 22.341 1.00 77.81 200 HIS A C 1
ATOM 1611 O O . HIS A 1 200 ? -17.471 -2.805 21.489 1.00 77.81 200 HIS A O 1
ATOM 1617 N N . PRO A 1 201 ? -18.084 -3.221 23.624 1.00 81.94 201 PRO A N 1
ATOM 1618 C CA . PRO A 1 201 ? -17.919 -1.842 24.067 1.00 81.94 201 PRO A CA 1
ATOM 1619 C C . PRO A 1 201 ? -16.526 -1.276 23.762 1.00 81.94 201 PRO A C 1
ATOM 1621 O O . PRO A 1 201 ? -15.501 -1.902 24.034 1.00 81.94 201 PRO A O 1
ATOM 1624 N N . CYS A 1 202 ? -16.482 -0.053 23.232 1.00 75.25 202 CYS A N 1
ATOM 1625 C CA . CYS A 1 202 ? -15.247 0.677 22.949 1.00 75.25 202 CYS A CA 1
ATOM 1626 C C . CYS A 1 202 ? -15.386 2.165 23.326 1.00 75.25 202 CYS A C 1
ATOM 1628 O O . CYS A 1 202 ? -16.501 2.640 23.560 1.00 75.25 202 CYS A O 1
ATOM 1630 N N . PRO A 1 203 ? -14.279 2.930 23.415 1.00 87.62 203 PRO A N 1
ATOM 1631 C CA . PRO A 1 203 ? -14.351 4.344 23.766 1.00 87.62 203 PRO A CA 1
ATOM 1632 C C . PRO A 1 203 ? -15.261 5.133 22.815 1.00 87.62 203 PRO A C 1
ATOM 1634 O O . PRO A 1 203 ? -15.122 5.049 21.595 1.00 87.62 203 PRO A O 1
ATOM 1637 N N . LEU A 1 204 ? -16.137 5.981 23.364 1.00 81.94 204 LEU A N 1
ATOM 1638 C CA . LEU A 1 204 ? -17.093 6.778 22.580 1.00 81.94 204 LEU A CA 1
ATOM 1639 C C . LEU A 1 204 ? -16.410 7.693 21.545 1.00 81.94 204 LEU A C 1
ATOM 1641 O O . LEU A 1 204 ? -16.979 8.007 20.502 1.00 81.94 204 LEU A O 1
ATOM 1645 N N . SER A 1 205 ? -15.162 8.099 21.796 1.00 77.81 205 SER A N 1
ATOM 1646 C CA . SER A 1 205 ? -14.347 8.845 20.832 1.00 77.81 205 SER A CA 1
ATOM 1647 C C . SER A 1 205 ? -14.100 8.067 19.534 1.00 77.81 205 SER A C 1
ATOM 1649 O O . SER A 1 205 ? -14.111 8.680 18.467 1.00 77.81 205 SER A O 1
ATOM 1651 N N . CYS A 1 206 ? -13.915 6.746 19.615 1.00 72.12 206 CYS A N 1
ATOM 1652 C CA . CYS A 1 206 ? -13.755 5.852 18.470 1.00 72.12 206 CYS A CA 1
ATOM 1653 C C . CYS A 1 206 ? -15.076 5.696 17.713 1.00 72.12 206 CYS A C 1
ATOM 1655 O O . CYS A 1 206 ? -15.099 5.877 16.497 1.00 72.12 206 CYS A O 1
ATOM 1657 N N . VAL A 1 207 ? -16.174 5.465 18.444 1.00 80.69 207 VAL A N 1
ATOM 1658 C CA . VAL A 1 207 ? -17.535 5.369 17.887 1.00 80.69 207 VAL A CA 1
ATOM 1659 C C . VAL A 1 207 ? -17.871 6.626 17.088 1.00 80.69 207 VAL A C 1
ATOM 1661 O O . VAL A 1 207 ? -18.179 6.562 15.900 1.00 80.69 207 VAL A O 1
ATOM 1664 N N . ARG A 1 208 ? -17.690 7.797 17.707 1.00 85.56 208 ARG A N 1
ATOM 1665 C CA . ARG A 1 208 ? -17.928 9.097 17.079 1.00 85.56 208 ARG A CA 1
ATOM 1666 C C . ARG A 1 208 ? -17.058 9.296 15.836 1.00 85.56 208 ARG A C 1
ATOM 1668 O O . ARG A 1 208 ? -17.558 9.732 14.805 1.00 85.56 208 ARG A O 1
ATOM 1675 N N . ALA A 1 209 ? -15.768 8.957 15.897 1.00 72.44 209 ALA A N 1
ATOM 1676 C CA . ALA A 1 209 ? -14.865 9.086 14.752 1.00 72.44 209 ALA A CA 1
ATOM 1677 C C . ALA A 1 209 ? -15.273 8.204 13.558 1.00 72.44 209 ALA A C 1
ATOM 1679 O O . ALA A 1 209 ? -15.094 8.621 12.414 1.00 72.44 209 ALA A O 1
ATOM 1680 N N . HIS A 1 210 ? -15.810 7.008 13.804 1.00 73.94 210 HIS A N 1
ATOM 1681 C CA . HIS A 1 210 ? -16.301 6.124 12.748 1.00 73.94 210 HIS A CA 1
ATOM 1682 C C . HIS A 1 210 ? -17.618 6.608 12.148 1.00 73.94 210 HIS A C 1
ATOM 1684 O O . HIS A 1 210 ? -17.743 6.621 10.927 1.00 73.94 210 HIS A O 1
ATOM 1690 N N . LEU A 1 211 ? -18.539 7.124 12.958 1.00 82.50 211 LEU A N 1
ATOM 1691 C CA . LEU A 1 211 ? -19.785 7.704 12.451 1.00 82.50 211 LEU A CA 1
ATOM 1692 C C . LEU A 1 211 ? -19.547 8.984 11.644 1.00 82.50 211 LEU A C 1
ATOM 1694 O O . LEU A 1 211 ? -20.136 9.155 10.584 1.00 82.50 211 LEU A O 1
ATOM 1698 N N . PHE A 1 212 ? -18.579 9.822 12.037 1.00 82.75 212 PHE A N 1
ATOM 1699 C CA . PHE A 1 212 ? -18.134 10.957 11.213 1.00 82.75 212 PHE A CA 1
ATOM 1700 C C . PHE A 1 212 ? -17.611 10.547 9.830 1.00 82.75 212 PHE A C 1
ATOM 1702 O O . PHE A 1 212 ? -17.627 11.362 8.904 1.00 82.75 212 PHE A O 1
ATOM 1709 N N . LYS A 1 213 ? -17.099 9.318 9.698 1.00 73.81 213 LYS A N 1
ATOM 1710 C CA . LYS A 1 213 ? -16.616 8.767 8.429 1.00 73.81 213 LYS A CA 1
ATOM 1711 C C . LYS A 1 213 ? -17.744 8.116 7.635 1.00 73.81 213 LYS A C 1
ATOM 1713 O O . LYS A 1 213 ? -17.869 8.424 6.457 1.00 73.81 213 LYS A O 1
ATOM 1718 N N . LEU A 1 214 ? -18.561 7.272 8.269 1.00 74.56 214 LEU A N 1
ATOM 1719 C CA . LEU A 1 214 ? -19.704 6.610 7.631 1.00 74.56 214 LEU A CA 1
ATOM 1720 C C . LEU A 1 214 ? -20.713 7.634 7.103 1.00 74.56 214 LEU A C 1
ATOM 1722 O O . LEU A 1 214 ? -21.149 7.541 5.962 1.00 74.56 214 LEU A O 1
ATOM 1726 N N . TRP A 1 215 ? -20.997 8.674 7.887 1.00 82.31 215 TRP A N 1
ATOM 1727 C CA . TRP A 1 215 ? -21.930 9.737 7.520 1.00 82.31 215 TRP A CA 1
ATOM 1728 C C . TRP A 1 215 ? -21.255 10.944 6.877 1.00 82.31 215 TRP A C 1
ATOM 1730 O O . TRP A 1 215 ? -21.872 11.997 6.794 1.00 82.31 215 TRP A O 1
ATOM 1740 N N . HIS A 1 216 ? -20.002 10.849 6.418 1.00 78.88 216 HIS A N 1
ATOM 1741 C CA . HIS A 1 216 ? -19.221 12.020 6.002 1.00 78.88 216 HIS A CA 1
ATOM 1742 C C . HIS A 1 216 ? -19.985 12.987 5.084 1.00 78.88 216 HIS A C 1
ATOM 1744 O O . HIS A 1 216 ? -19.977 14.191 5.336 1.00 78.88 216 HIS A O 1
ATOM 1750 N N . HIS A 1 217 ? -20.647 12.458 4.053 1.00 77.62 217 HIS A N 1
ATOM 1751 C CA . HIS A 1 217 ? -21.420 13.236 3.085 1.00 77.62 217 HIS A CA 1
ATOM 1752 C C . HIS A 1 217 ? -22.764 13.698 3.654 1.00 77.62 217 HIS A C 1
ATOM 1754 O O . HIS A 1 217 ? -23.115 14.867 3.520 1.00 77.62 217 HIS A O 1
ATOM 1760 N N . THR A 1 218 ? -23.461 12.827 4.385 1.00 79.81 218 THR A N 1
ATOM 1761 C CA . THR A 1 218 ? -24.706 13.170 5.092 1.00 79.81 218 THR A CA 1
ATOM 1762 C C . THR A 1 218 ? -24.498 14.321 6.085 1.00 79.81 218 THR A C 1
ATOM 1764 O O . THR A 1 218 ? -25.285 15.257 6.122 1.00 79.81 218 THR A O 1
ATOM 1767 N N . LEU A 1 219 ? -23.380 14.349 6.812 1.00 81.44 219 LEU A N 1
ATOM 1768 C CA . LEU A 1 219 ? -23.038 15.413 7.765 1.00 81.44 219 LEU A CA 1
ATOM 1769 C C . LEU A 1 219 ? -22.612 16.736 7.110 1.00 81.44 219 LEU A C 1
ATOM 1771 O O . LEU A 1 219 ? -22.459 17.736 7.814 1.00 81.44 219 LEU A O 1
ATOM 1775 N N . GLN A 1 220 ? -22.336 16.755 5.802 1.00 77.44 220 GLN A N 1
ATOM 1776 C CA . GLN A 1 220 ? -22.118 18.009 5.069 1.00 77.44 220 GLN A CA 1
ATOM 1777 C C . GLN A 1 220 ? -23.443 18.682 4.716 1.00 77.44 220 GLN A C 1
ATOM 1779 O O . GLN A 1 220 ? -23.513 19.910 4.724 1.00 77.44 220 GLN A O 1
ATOM 1784 N N . VAL A 1 221 ? -24.473 17.875 4.449 1.00 77.94 221 VAL A N 1
ATOM 1785 C CA . VAL A 1 221 ? -25.841 18.328 4.180 1.00 77.94 221 VAL A CA 1
ATOM 1786 C C . VAL A 1 221 ? -26.534 18.703 5.493 1.00 77.94 221 VAL A C 1
ATOM 1788 O O . VAL A 1 221 ? -27.036 19.814 5.642 1.00 77.94 221 VAL A O 1
ATOM 1791 N N . HIS A 1 222 ? -26.455 17.834 6.501 1.00 79.94 222 HIS A N 1
ATOM 1792 C CA . HIS A 1 222 ? -27.079 18.031 7.808 1.00 79.94 222 HIS A CA 1
ATOM 1793 C C . HIS A 1 222 ? -26.061 18.550 8.833 1.00 79.94 222 HIS A C 1
ATOM 1795 O O . HIS A 1 222 ? -25.524 17.807 9.658 1.00 79.94 222 HIS A O 1
ATOM 1801 N N . GLN A 1 223 ? -25.777 19.854 8.781 1.00 80.56 223 GLN A N 1
ATOM 1802 C CA . GLN A 1 223 ? -24.814 20.489 9.694 1.00 80.56 223 GLN A CA 1
ATOM 1803 C C . GLN A 1 223 ? -25.242 20.416 11.168 1.00 80.56 223 GLN A C 1
ATOM 1805 O O . GLN A 1 223 ? -24.383 20.340 12.043 1.00 80.56 223 GLN A O 1
ATOM 1810 N N . GLN A 1 224 ? -26.547 20.384 11.446 1.00 82.88 224 GLN A N 1
ATOM 1811 C CA . GLN A 1 224 ? -27.066 20.236 12.805 1.00 82.88 224 GLN A CA 1
ATOM 1812 C C . GLN A 1 224 ? -26.692 18.870 13.411 1.00 82.88 224 GLN A C 1
ATOM 1814 O O . GLN A 1 224 ? -26.006 18.834 14.432 1.00 82.88 224 GLN A O 1
ATOM 1819 N N . LEU A 1 225 ? -26.986 17.777 12.698 1.00 79.94 225 LEU A N 1
ATOM 1820 C CA . LEU A 1 225 ? -26.589 16.405 13.056 1.00 79.94 225 LEU A CA 1
ATOM 1821 C C . LEU A 1 225 ? -25.066 16.291 13.263 1.00 79.94 225 LEU A C 1
ATOM 1823 O O . LEU A 1 225 ? -24.572 15.600 14.154 1.00 79.94 225 LEU A O 1
ATOM 1827 N N . ARG A 1 226 ? -24.272 17.020 12.467 1.00 85.00 226 ARG A N 1
ATOM 1828 C CA . ARG A 1 226 ? -22.812 17.094 12.640 1.00 85.00 226 ARG A CA 1
ATOM 1829 C C . ARG A 1 226 ? -22.415 17.677 13.997 1.00 85.00 226 ARG A C 1
ATOM 1831 O O . ARG A 1 226 ? -21.465 17.189 14.617 1.00 85.00 226 ARG A O 1
ATOM 1838 N N . GLU A 1 227 ? -23.080 18.741 14.434 1.00 85.62 227 GLU A N 1
ATOM 1839 C CA . GLU A 1 227 ? -22.828 19.363 15.733 1.00 85.62 227 GLU A CA 1
ATOM 1840 C C . GLU A 1 227 ? -23.318 18.505 16.898 1.00 85.62 227 GLU A C 1
ATOM 1842 O O . GLU A 1 227 ? -22.642 18.433 17.928 1.00 85.62 227 GLU A O 1
ATOM 1847 N N . GLU A 1 228 ? -24.468 17.858 16.740 1.00 85.00 228 GLU A N 1
ATOM 1848 C CA . GLU A 1 228 ? -25.073 16.975 17.737 1.00 85.00 228 GLU A CA 1
ATOM 1849 C C . GLU A 1 228 ? -24.190 15.740 17.958 1.00 85.00 228 GLU A C 1
ATOM 1851 O O . GLU A 1 228 ? -23.724 15.513 19.083 1.00 85.00 228 GLU A O 1
ATOM 1856 N N . LEU A 1 229 ? -23.769 15.066 16.880 1.00 86.25 229 LEU A N 1
ATOM 1857 C CA . LEU A 1 229 ? -22.778 13.986 16.930 1.00 86.25 229 LEU A CA 1
ATOM 1858 C C . LEU A 1 229 ? -21.455 14.442 17.570 1.00 86.25 229 LEU A C 1
ATOM 1860 O O . LEU A 1 229 ? -20.816 13.688 18.309 1.00 86.25 229 LEU A O 1
ATOM 1864 N N . ALA A 1 230 ? -21.019 15.683 17.322 1.00 86.25 230 ALA A N 1
ATOM 1865 C CA . ALA A 1 230 ? -19.816 16.233 17.948 1.00 86.25 230 ALA A CA 1
ATOM 1866 C C . ALA A 1 230 ? -19.972 16.427 19.466 1.00 86.25 230 ALA A C 1
ATOM 1868 O O . ALA A 1 230 ? -18.992 16.273 20.198 1.00 86.25 230 ALA A O 1
ATOM 1869 N N . LYS A 1 231 ? -21.171 16.770 19.945 1.00 89.44 231 LYS A N 1
ATOM 1870 C CA . LYS A 1 231 ? -21.465 17.064 21.357 1.00 89.44 231 LYS A CA 1
ATOM 1871 C C . LYS A 1 231 ? -21.886 15.825 22.156 1.00 89.44 231 LYS A C 1
ATOM 1873 O O . LYS A 1 231 ? -21.838 15.880 23.387 1.00 89.44 231 LYS A O 1
ATOM 1878 N N . ALA A 1 232 ? -22.249 14.728 21.491 1.00 86.94 232 ALA A N 1
ATOM 1879 C CA . ALA A 1 232 ? -22.722 13.502 22.122 1.00 86.94 232 ALA A CA 1
ATOM 1880 C C . ALA A 1 232 ? -21.721 12.921 23.144 1.00 86.94 232 ALA A C 1
ATOM 1882 O O . ALA A 1 232 ? -20.515 12.818 22.893 1.00 86.94 232 ALA A O 1
ATOM 1883 N N . LYS A 1 233 ? -22.243 12.551 24.324 1.00 89.38 233 LYS A N 1
ATOM 1884 C CA . LYS A 1 233 ? -21.470 12.042 25.478 1.00 89.38 233 LYS A CA 1
ATOM 1885 C C . LYS A 1 233 ? -21.831 10.615 25.891 1.00 89.38 233 LYS A C 1
ATOM 1887 O O . LYS A 1 233 ? -21.158 10.060 26.755 1.00 89.38 233 LYS A O 1
ATOM 1892 N N . THR A 1 234 ? -22.862 10.035 25.289 1.00 90.25 234 THR A N 1
ATOM 1893 C CA . THR A 1 234 ? -23.331 8.670 25.550 1.00 90.25 234 THR A CA 1
ATOM 1894 C C . THR A 1 234 ? -23.558 7.941 24.231 1.00 90.25 234 THR A C 1
ATOM 1896 O O . THR A 1 234 ? -23.662 8.586 23.187 1.00 90.25 234 THR A O 1
ATOM 1899 N N . LEU A 1 235 ? -23.613 6.608 24.263 1.00 81.88 235 LEU A N 1
ATOM 1900 C CA . LEU A 1 235 ? -23.884 5.805 23.068 1.00 81.88 235 LEU A CA 1
ATOM 1901 C C . LEU A 1 235 ? -25.313 6.051 22.559 1.00 81.88 235 LEU A C 1
ATOM 1903 O O . LEU A 1 235 ? -25.541 6.138 21.359 1.00 81.88 235 LEU A O 1
ATOM 1907 N N . GLU A 1 236 ? -26.253 6.264 23.477 1.00 80.25 236 GLU A N 1
ATOM 1908 C CA . GLU A 1 236 ? -27.645 6.607 23.192 1.00 80.25 236 GLU A CA 1
ATOM 1909 C C . GLU A 1 236 ? -27.738 7.979 22.519 1.00 80.25 236 GLU A C 1
ATOM 1911 O O . GLU A 1 236 ? -28.432 8.125 21.522 1.00 80.25 236 GLU A O 1
ATOM 1916 N N . GLY A 1 237 ? -26.966 8.966 22.990 1.00 75.69 237 GLY A N 1
ATOM 1917 C CA . GLY A 1 237 ? -26.903 10.297 22.380 1.00 75.69 237 GLY A CA 1
ATOM 1918 C C . GLY A 1 237 ? -26.232 10.321 21.004 1.00 75.69 237 GLY A C 1
ATOM 1919 O O . GLY A 1 237 ? -26.310 11.326 20.313 1.00 75.69 237 GLY A O 1
ATOM 1920 N N . VAL A 1 238 ? -25.567 9.233 20.616 1.00 70.81 238 VAL A N 1
ATOM 1921 C CA . VAL A 1 238 ? -25.010 9.024 19.274 1.00 70.81 238 VAL A CA 1
ATOM 1922 C C . VAL A 1 238 ? -25.988 8.252 18.367 1.00 70.81 238 VAL A C 1
ATOM 1924 O O . VAL A 1 238 ? -25.890 8.351 17.148 1.00 70.81 238 VAL A O 1
ATOM 1927 N N . ALA A 1 239 ? -26.933 7.504 18.948 1.00 61.81 239 ALA A N 1
ATOM 1928 C CA . ALA A 1 239 ? -27.918 6.681 18.240 1.00 61.81 239 ALA A CA 1
ATOM 1929 C C . ALA A 1 239 ? -29.291 7.364 18.046 1.00 61.81 239 ALA A C 1
ATOM 1931 O O . ALA A 1 239 ? -30.105 6.870 17.274 1.00 61.81 239 ALA A O 1
ATOM 1932 N N . ALA A 1 240 ? -29.570 8.463 18.754 1.00 53.81 240 ALA A N 1
ATOM 1933 C CA . ALA A 1 240 ? -30.912 9.038 18.909 1.00 53.81 240 ALA A CA 1
ATOM 1934 C C . ALA A 1 240 ? -31.452 9.891 17.737 1.00 53.81 240 ALA A C 1
ATOM 1936 O O . ALA A 1 240 ? -32.441 10.594 17.928 1.00 53.81 240 ALA A O 1
ATOM 1937 N N . GLU A 1 241 ? -30.878 9.849 16.534 1.00 54.81 241 GLU A N 1
ATOM 1938 C CA . GLU A 1 241 ? -31.347 10.704 15.431 1.00 54.81 241 GLU A CA 1
ATOM 1939 C C . GLU A 1 241 ? -32.056 9.935 14.313 1.00 54.81 241 GLU A C 1
ATOM 1941 O O . GLU A 1 241 ? -31.510 9.642 13.248 1.00 54.81 241 GLU A O 1
ATOM 1946 N N . ASP A 1 242 ? -33.351 9.719 14.557 1.00 52.75 242 ASP A N 1
ATOM 1947 C CA . ASP A 1 242 ? -34.372 9.305 13.583 1.00 52.75 242 ASP A CA 1
ATOM 1948 C C . ASP A 1 242 ? -34.483 10.284 12.386 1.00 52.75 242 ASP A C 1
ATOM 1950 O O . ASP A 1 242 ? -35.044 9.955 11.346 1.00 52.75 242 ASP A O 1
ATOM 1954 N N . MET A 1 243 ? -33.911 11.495 12.489 1.00 49.62 243 MET A N 1
ATOM 1955 C CA . MET A 1 243 ? -34.014 12.541 11.461 1.00 49.62 243 MET A CA 1
ATOM 1956 C C . MET A 1 243 ? -33.099 12.348 10.242 1.00 49.62 243 MET A C 1
ATOM 1958 O O . MET A 1 243 ? -33.300 13.016 9.231 1.00 49.62 243 MET A O 1
ATOM 1962 N N . SER A 1 244 ? -32.105 11.453 10.304 1.00 51.66 244 SER A N 1
ATOM 1963 C CA . SER A 1 244 ? -31.216 11.172 9.158 1.00 51.66 244 SER A CA 1
ATOM 1964 C C . SER A 1 244 ? -31.827 10.226 8.116 1.00 51.66 244 SER A C 1
ATOM 1966 O O . SER A 1 244 ? -31.263 10.059 7.037 1.00 51.66 244 SER A O 1
ATOM 1968 N N . ARG A 1 245 ? -32.996 9.642 8.410 1.00 58.28 245 ARG A N 1
ATOM 1969 C CA . ARG A 1 245 ? -33.726 8.699 7.548 1.00 58.28 245 ARG A CA 1
ATOM 1970 C C . ARG A 1 245 ? -34.601 9.412 6.513 1.00 58.28 245 ARG A C 1
ATOM 1972 O O . ARG A 1 245 ? -35.744 9.030 6.283 1.00 58.28 245 ARG A O 1
ATOM 1979 N N . GLN A 1 246 ? -34.088 10.487 5.926 1.00 56.06 246 GLN A N 1
ATOM 1980 C CA . GLN A 1 246 ? -34.757 11.172 4.828 1.00 56.06 246 GLN A CA 1
ATOM 1981 C C . GLN A 1 246 ? -34.026 10.841 3.532 1.00 56.06 246 GLN A C 1
ATOM 1983 O O . GLN A 1 246 ? -32.923 11.321 3.282 1.00 56.06 246 GLN A O 1
ATOM 1988 N N . GLU A 1 247 ? -34.658 10.014 2.702 1.00 57.19 247 GLU A N 1
ATOM 1989 C CA . GLU A 1 247 ? -34.402 10.049 1.265 1.00 57.19 247 GLU A CA 1
ATOM 1990 C C . GLU A 1 247 ? -34.794 11.463 0.792 1.00 57.19 247 GLU A C 1
ATOM 1992 O O . GLU A 1 247 ? -35.940 11.882 0.953 1.00 57.19 247 GLU A O 1
ATOM 1997 N N . GLY A 1 248 ? -33.809 12.248 0.354 1.00 61.69 248 GLY A N 1
ATOM 1998 C CA . GLY A 1 248 ? -33.908 13.701 0.169 1.00 61.69 248 GLY A CA 1
ATOM 1999 C C . GLY A 1 248 ? -33.439 14.196 -1.201 1.00 61.69 248 GLY A C 1
ATOM 2000 O O . GLY A 1 248 ? -33.545 13.489 -2.192 1.00 61.69 248 GLY A O 1
ATOM 2001 N N . GLU A 1 249 ? -32.968 15.441 -1.288 1.00 58.78 249 GLU A N 1
ATOM 2002 C CA . GLU A 1 249 ? -32.716 16.139 -2.562 1.00 58.78 249 GLU A CA 1
ATOM 2003 C C . GLU A 1 249 ? -31.591 15.537 -3.431 1.00 58.78 249 GLU A C 1
ATOM 2005 O O . GLU A 1 249 ? -30.682 14.852 -2.948 1.00 58.78 249 GLU A O 1
ATOM 2010 N N . GLU A 1 250 ? -31.655 15.832 -4.738 1.00 57.50 250 GLU A N 1
ATOM 2011 C CA . GLU A 1 250 ? -30.662 15.437 -5.742 1.00 57.50 250 GLU A CA 1
ATOM 2012 C C . GLU A 1 250 ? -29.222 15.810 -5.332 1.00 57.50 250 GLU A C 1
ATOM 2014 O O . GLU A 1 250 ? -29.002 16.813 -4.643 1.00 57.50 250 GLU A O 1
ATOM 2019 N N . PRO A 1 251 ? -28.208 15.037 -5.769 1.00 59.59 251 PRO A N 1
ATOM 2020 C CA . PRO A 1 251 ? -26.818 15.287 -5.405 1.00 59.59 251 PRO A CA 1
ATOM 2021 C C . PRO A 1 251 ? -26.378 16.721 -5.746 1.00 59.59 251 PRO A C 1
ATOM 2023 O O . PRO A 1 251 ? -26.250 17.101 -6.909 1.00 59.59 251 PRO A O 1
ATOM 2026 N N . SER A 1 252 ? -26.100 17.528 -4.721 1.00 58.22 252 SER A N 1
ATOM 2027 C CA . SER A 1 252 ? -25.560 18.884 -4.861 1.00 58.22 252 SER A CA 1
ATOM 2028 C C . SER A 1 252 ? -24.079 18.935 -4.462 1.00 58.22 252 SER A C 1
ATOM 2030 O O . SER A 1 252 ? -23.543 18.025 -3.828 1.00 58.22 252 SER A O 1
ATOM 2032 N N . GLY A 1 253 ? -23.356 19.978 -4.885 1.00 58.53 253 GLY A N 1
ATOM 2033 C CA . GLY A 1 253 ? -21.954 20.169 -4.484 1.00 58.53 253 GLY A CA 1
ATOM 2034 C C . GLY A 1 253 ? -20.943 19.188 -5.101 1.00 58.53 253 GLY A C 1
ATOM 2035 O O . GLY A 1 253 ? -19.833 19.069 -4.584 1.00 58.53 253 GLY A O 1
ATOM 2036 N N . GLY A 1 254 ? -21.291 18.511 -6.203 1.00 58.00 254 GLY A N 1
ATOM 2037 C CA . GLY A 1 254 ? -20.385 17.612 -6.933 1.00 58.00 254 GLY A CA 1
ATOM 2038 C C . GLY A 1 254 ? -20.311 16.181 -6.388 1.00 58.00 254 GLY A C 1
ATOM 2039 O O . GLY A 1 254 ? -19.337 15.481 -6.661 1.00 58.00 254 GLY A O 1
ATOM 2040 N N . LEU A 1 255 ? -21.307 15.748 -5.608 1.00 56.66 255 LEU A N 1
ATOM 2041 C CA . LEU A 1 255 ? -21.439 14.355 -5.180 1.00 56.66 255 LEU A CA 1
ATOM 2042 C C . LEU A 1 255 ? -21.991 13.493 -6.332 1.00 56.66 255 LEU A C 1
ATOM 2044 O O . LEU A 1 255 ? -22.995 13.872 -6.927 1.00 56.66 255 LEU A O 1
ATOM 2048 N N . PRO A 1 256 ? -21.373 12.341 -6.657 1.00 59.41 256 PRO A N 1
ATOM 2049 C CA . PRO A 1 256 ? -21.870 11.449 -7.708 1.00 59.41 256 PRO A CA 1
ATOM 2050 C C . PRO A 1 256 ? -23.077 10.603 -7.268 1.00 59.41 256 PRO A C 1
ATOM 2052 O O . PRO A 1 256 ? -23.773 10.052 -8.114 1.00 59.41 256 PRO A O 1
ATOM 2055 N N . PHE A 1 257 ? -23.334 10.502 -5.960 1.00 69.62 257 PHE A N 1
ATOM 2056 C CA . PHE A 1 257 ? -24.469 9.777 -5.387 1.00 69.62 257 PHE A CA 1
ATOM 2057 C C . PHE A 1 257 ? -25.151 10.599 -4.304 1.00 69.62 257 PHE A C 1
ATOM 2059 O O . PHE A 1 257 ? -24.557 11.515 -3.726 1.00 69.62 257 PHE A O 1
ATOM 2066 N N . PHE A 1 258 ? -26.385 10.213 -3.988 1.00 80.94 258 PHE A N 1
ATOM 2067 C CA . PHE A 1 258 ? -27.113 10.745 -2.850 1.00 80.94 258 PHE A CA 1
ATOM 2068 C C . PHE A 1 258 ? -26.281 10.651 -1.567 1.00 80.94 258 PHE A C 1
ATOM 2070 O O . PHE A 1 258 ? -25.576 9.667 -1.326 1.00 80.94 258 PHE A O 1
ATOM 2077 N N . HIS A 1 259 ? -26.345 11.689 -0.733 1.00 77.19 259 HIS A N 1
ATOM 2078 C CA . HIS A 1 259 ? -25.475 11.807 0.441 1.00 77.19 259 HIS A CA 1
ATOM 2079 C C . HIS A 1 259 ? -25.667 10.675 1.460 1.00 77.19 259 HIS A C 1
ATOM 2081 O O . HIS A 1 259 ? -24.759 10.426 2.262 1.00 77.19 259 HIS A O 1
ATOM 2087 N N . TRP A 1 260 ? -26.831 10.020 1.431 1.00 80.06 260 TRP A N 1
ATOM 2088 C CA . TRP A 1 260 ? -27.190 8.894 2.285 1.00 80.06 260 TRP A CA 1
ATOM 2089 C C . TRP A 1 260 ? -26.762 7.527 1.758 1.00 80.06 260 TRP A C 1
ATOM 2091 O O . TRP A 1 260 ? -26.905 6.547 2.478 1.00 80.06 260 TRP A O 1
ATOM 2101 N N . ILE A 1 261 ? -26.211 7.424 0.549 1.00 79.19 261 ILE A N 1
ATOM 2102 C CA . ILE A 1 261 ? -25.673 6.159 0.039 1.00 79.19 261 ILE A CA 1
ATOM 2103 C C . ILE A 1 261 ? -24.230 5.991 0.522 1.00 79.19 261 ILE A C 1
ATOM 2105 O O . ILE A 1 261 ? -23.424 6.928 0.453 1.00 79.19 261 ILE A O 1
ATOM 2109 N N . CYS A 1 262 ? -23.889 4.788 0.996 1.00 71.88 262 CYS A N 1
ATOM 2110 C CA . CYS A 1 262 ? -22.512 4.414 1.293 1.00 71.88 262 CYS A CA 1
ATOM 2111 C C . CYS A 1 262 ? -21.645 4.601 0.053 1.00 71.88 262 CYS A C 1
ATOM 2113 O O . CYS A 1 262 ? -21.744 3.859 -0.921 1.00 71.88 262 CYS A O 1
ATOM 2115 N N . GLN A 1 263 ? -20.773 5.601 0.108 1.00 65.56 263 GLN A N 1
ATOM 2116 C CA . GLN A 1 263 ? -19.938 5.988 -1.016 1.00 65.56 263 GLN A CA 1
ATOM 2117 C C . GLN A 1 263 ? -18.462 6.054 -0.607 1.00 65.56 263 GLN A C 1
ATOM 2119 O O . GLN A 1 263 ? -18.142 6.358 0.548 1.00 65.56 263 GLN A O 1
ATOM 2124 N N . PRO A 1 264 ? -17.534 5.759 -1.534 1.00 55.91 264 PRO A N 1
ATOM 2125 C CA . PRO A 1 264 ? -16.111 5.963 -1.303 1.00 55.91 264 PRO A CA 1
ATOM 2126 C C . PRO A 1 264 ? -15.803 7.427 -0.961 1.00 55.91 264 PRO A C 1
ATOM 2128 O O . PRO A 1 264 ? -16.489 8.344 -1.400 1.00 55.91 264 PRO A O 1
ATOM 2131 N N . TYR A 1 265 ? -14.725 7.672 -0.214 1.00 50.16 265 TYR A N 1
ATOM 2132 C CA . TYR A 1 265 ? -14.273 9.042 0.020 1.00 50.16 265 TYR A CA 1
ATOM 2133 C C . TYR A 1 265 ? -13.596 9.602 -1.239 1.00 50.16 265 TYR A C 1
ATOM 2135 O O . TYR A 1 265 ? -12.478 9.208 -1.585 1.00 50.16 265 TYR A O 1
ATOM 2143 N N . PHE A 1 266 ? -14.251 10.559 -1.896 1.00 49.69 266 PHE A N 1
ATOM 2144 C CA . PHE A 1 266 ? -13.679 11.317 -3.009 1.00 49.69 266 PHE A CA 1
ATOM 2145 C C . PHE A 1 266 ? -12.901 12.516 -2.479 1.00 49.69 266 PHE A C 1
ATOM 2147 O O . PHE A 1 266 ? -13.451 13.400 -1.823 1.00 49.69 266 PHE A O 1
ATOM 2154 N N . ARG A 1 267 ? -11.598 12.578 -2.772 1.00 42.03 267 ARG A N 1
ATOM 2155 C CA . ARG A 1 267 ? -10.827 13.796 -2.513 1.00 42.03 267 ARG A CA 1
ATOM 2156 C C . ARG A 1 267 ? -11.275 14.850 -3.534 1.00 42.03 267 ARG A C 1
ATOM 2158 O O . ARG A 1 267 ? -11.047 14.612 -4.719 1.00 42.03 267 ARG A O 1
ATOM 2165 N N . PRO A 1 268 ? -11.836 16.003 -3.122 1.00 46.38 268 PRO A N 1
ATOM 2166 C CA . PRO A 1 268 ? -12.170 17.055 -4.072 1.00 46.38 268 PRO A CA 1
ATOM 2167 C C . PRO A 1 268 ? -10.914 17.461 -4.848 1.00 46.38 268 PRO A C 1
ATOM 2169 O O . PRO A 1 268 ? -9.813 17.530 -4.281 1.00 46.38 268 PRO A O 1
ATOM 2172 N N . GLY A 1 269 ? -11.080 17.690 -6.152 1.00 41.62 269 GLY A N 1
ATOM 2173 C CA . GLY A 1 269 ? -10.005 18.167 -7.014 1.00 41.62 269 GLY A CA 1
ATOM 2174 C C . GLY A 1 269 ? -9.387 19.465 -6.473 1.00 41.62 269 GLY A C 1
ATOM 2175 O O . GLY A 1 269 ? -9.992 20.158 -5.644 1.00 41.62 269 GLY A O 1
ATOM 2176 N N . PRO A 1 270 ? -8.169 19.831 -6.906 1.00 39.88 270 PRO A N 1
ATOM 2177 C CA . PRO A 1 270 ? -7.691 21.191 -6.697 1.00 39.88 270 PRO A CA 1
ATOM 2178 C C . PRO A 1 270 ? -8.756 22.142 -7.257 1.00 39.88 270 PRO A C 1
ATOM 2180 O O . PRO A 1 270 ? -9.181 21.948 -8.391 1.00 39.88 270 PRO A O 1
ATOM 2183 N N . LYS A 1 271 ? -9.215 23.133 -6.479 1.00 40.72 271 LYS A N 1
ATOM 2184 C CA . LYS A 1 271 ? -10.136 24.151 -7.004 1.00 40.72 271 LYS A CA 1
ATOM 2185 C C . LYS A 1 271 ? -9.492 24.784 -8.239 1.00 40.72 271 LYS A C 1
ATOM 2187 O O . LYS A 1 271 ? -8.479 25.473 -8.103 1.00 40.72 271 LYS A O 1
ATOM 2192 N N . GLU A 1 272 ? -10.051 24.530 -9.417 1.00 36.47 272 GLU A N 1
ATOM 2193 C CA . GLU A 1 272 ? -9.712 25.295 -10.610 1.00 36.47 272 GLU A CA 1
ATOM 2194 C C . GLU A 1 272 ? -10.120 26.753 -10.386 1.00 36.47 272 GLU A C 1
ATOM 2196 O O . GLU A 1 272 ? -11.061 27.055 -9.650 1.00 36.47 272 GLU A O 1
ATOM 2201 N N . GLY A 1 273 ? -9.297 27.661 -10.903 1.00 45.34 273 GLY A N 1
ATOM 2202 C CA . GLY A 1 273 ? -9.144 29.005 -10.369 1.00 45.34 273 GLY A CA 1
ATOM 2203 C C . GLY A 1 273 ? -10.444 29.793 -10.235 1.00 45.34 273 GLY A C 1
ATOM 2204 O O . GLY A 1 273 ? -11.020 30.237 -11.224 1.00 45.34 273 GLY A O 1
ATOM 2205 N N . SER A 1 274 ? -10.809 30.121 -8.994 1.00 31.42 274 SER A N 1
ATOM 2206 C CA . SER A 1 274 ? -11.510 31.373 -8.742 1.00 31.42 274 SER A CA 1
ATOM 2207 C C . SER A 1 274 ? -10.525 32.506 -9.029 1.00 31.42 274 SER A C 1
ATOM 2209 O O . SER A 1 274 ? -9.564 32.721 -8.279 1.00 31.42 274 SER A O 1
ATOM 2211 N N . LYS A 1 275 ? -10.740 33.169 -10.166 1.00 37.66 275 LYS A N 1
ATOM 2212 C CA . LYS A 1 275 ? -10.107 34.433 -10.529 1.00 37.66 275 LYS A CA 1
ATOM 2213 C C . LYS A 1 275 ? -10.249 35.454 -9.396 1.00 37.66 275 LYS A C 1
ATOM 2215 O O . LYS A 1 275 ? -11.242 35.471 -8.679 1.00 37.66 275 LYS A O 1
ATOM 2220 N N . GLU A 1 276 ? -9.222 36.295 -9.323 1.00 36.84 276 GLU A N 1
ATOM 2221 C CA . GLU A 1 276 ? -9.192 37.603 -8.667 1.00 36.84 276 GLU A CA 1
ATOM 2222 C C . GLU A 1 276 ? -9.396 37.611 -7.151 1.00 36.84 276 GLU A C 1
ATOM 2224 O O . GLU A 1 276 ? -10.458 37.889 -6.610 1.00 36.84 276 GLU A O 1
ATOM 2229 N N . ASN A 1 277 ? -8.273 37.459 -6.450 1.00 29.03 277 ASN A N 1
ATOM 2230 C CA . ASN A 1 277 ? -8.025 38.35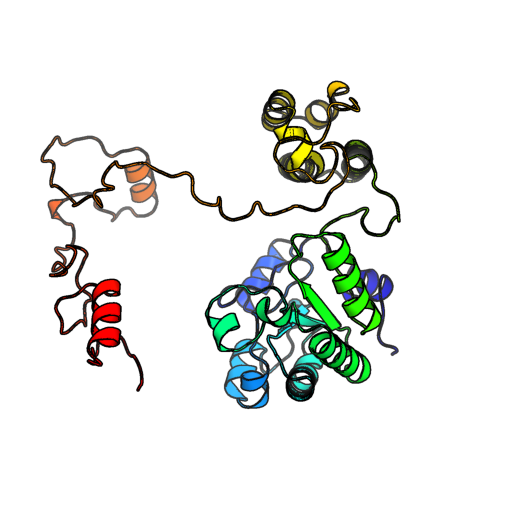1 -5.331 1.00 29.03 277 ASN A CA 1
ATOM 2231 C C . ASN A 1 277 ? -6.742 39.127 -5.644 1.00 29.03 277 ASN A C 1
ATOM 2233 O O . ASN A 1 277 ? -5.633 38.680 -5.356 1.00 29.03 277 ASN A O 1
ATOM 2237 N N . THR A 1 278 ? -6.899 40.285 -6.282 1.00 34.06 278 THR A N 1
ATOM 2238 C CA . THR A 1 278 ? -5.884 41.334 -6.482 1.00 34.06 278 THR A CA 1
ATOM 2239 C C . THR A 1 278 ? -5.512 42.026 -5.162 1.00 34.06 278 THR A C 1
ATOM 2241 O O . THR A 1 278 ? -5.221 43.214 -5.116 1.00 34.06 278 THR A O 1
ATOM 2244 N N . GLY A 1 279 ? -5.467 41.276 -4.061 1.00 30.61 279 GLY A N 1
ATOM 2245 C CA . GLY A 1 279 ? -4.798 41.686 -2.839 1.00 30.61 279 GLY A CA 1
ATOM 2246 C C . GLY A 1 279 ? -3.391 41.120 -2.875 1.00 30.61 279 GLY A C 1
ATOM 2247 O O . GLY A 1 279 ? -3.210 39.912 -2.706 1.00 30.61 279 GLY A O 1
ATOM 2248 N N . ALA A 1 280 ? -2.395 41.973 -3.110 1.00 34.19 280 ALA A N 1
ATOM 2249 C CA . ALA A 1 280 ? -0.993 41.621 -2.958 1.00 34.19 280 ALA A CA 1
ATOM 2250 C C . ALA A 1 280 ? -0.800 40.863 -1.634 1.00 34.19 280 ALA A C 1
ATOM 2252 O O . ALA A 1 280 ? -0.850 41.442 -0.550 1.00 34.19 280 ALA A O 1
ATOM 2253 N N . ARG A 1 281 ? -0.579 39.544 -1.702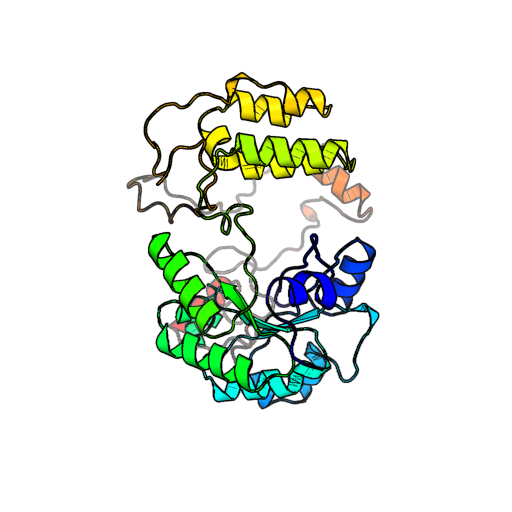 1.00 31.83 281 ARG A N 1
ATOM 2254 C CA . ARG A 1 281 ? -0.061 38.785 -0.564 1.00 31.83 281 ARG A CA 1
ATOM 2255 C C . ARG A 1 281 ? 1.386 39.224 -0.385 1.00 31.83 281 ARG A C 1
ATOM 2257 O O . ARG A 1 281 ? 2.311 38.568 -0.863 1.00 31.83 281 ARG A O 1
ATOM 2264 N N . SER A 1 282 ? 1.567 40.351 0.299 1.00 33.59 282 SER A N 1
ATOM 2265 C CA . SER A 1 282 ? 2.821 40.673 0.957 1.00 33.59 282 SER A CA 1
ATOM 2266 C C . SER A 1 282 ? 3.175 39.455 1.805 1.00 33.59 282 SER A C 1
ATOM 2268 O O . SER A 1 282 ? 2.464 39.085 2.745 1.00 33.59 282 SER A O 1
ATOM 2270 N N . LYS A 1 283 ? 4.233 38.740 1.407 1.00 33.44 283 LYS A N 1
ATOM 2271 C CA . LYS A 1 283 ? 4.921 37.841 2.329 1.00 33.44 283 LYS A CA 1
ATOM 2272 C C . LYS A 1 283 ? 5.306 38.737 3.489 1.00 33.44 283 LYS A C 1
ATOM 2274 O O . LYS A 1 283 ? 6.123 39.619 3.267 1.00 33.44 283 LYS A O 1
ATOM 2279 N N . ARG A 1 284 ? 4.694 38.534 4.662 1.00 31.19 284 ARG A N 1
ATOM 2280 C CA . ARG A 1 284 ? 5.027 39.271 5.884 1.00 31.19 284 ARG A CA 1
ATOM 2281 C C . ARG A 1 284 ? 6.546 39.352 5.996 1.00 31.19 284 ARG A C 1
ATOM 2283 O O . ARG A 1 284 ? 7.193 38.357 6.328 1.00 31.19 284 ARG A O 1
ATOM 2290 N N . ALA A 1 285 ? 7.096 40.516 5.669 1.00 35.72 285 ALA A N 1
ATOM 2291 C CA . ALA A 1 285 ? 8.367 40.916 6.213 1.00 35.72 285 ALA A CA 1
ATOM 2292 C C . ALA A 1 285 ? 8.167 40.911 7.730 1.00 35.72 285 ALA A C 1
ATOM 2294 O O . ALA A 1 285 ? 7.103 41.281 8.229 1.00 35.72 285 ALA A O 1
ATOM 2295 N N . LEU A 1 286 ? 9.145 40.386 8.458 1.00 33.66 286 LEU A N 1
ATOM 2296 C CA . LEU A 1 286 ? 9.221 40.612 9.893 1.00 33.66 286 LEU A CA 1
ATOM 2297 C C . LEU A 1 286 ? 9.505 42.104 10.071 1.00 33.66 286 LEU A C 1
ATOM 2299 O O . LEU A 1 286 ? 10.664 42.508 10.050 1.00 33.66 286 LEU A O 1
ATOM 2303 N N . GLU A 1 287 ? 8.449 42.902 10.148 1.00 35.62 287 GLU A N 1
ATOM 2304 C CA . GLU A 1 287 ? 8.525 44.254 10.677 1.00 35.62 287 GLU A CA 1
ATOM 2305 C C . GLU A 1 287 ? 8.623 44.138 12.200 1.00 35.62 287 GLU A C 1
ATOM 2307 O O . GLU A 1 287 ? 7.882 43.388 12.846 1.00 35.62 287 GLU A O 1
ATOM 2312 N N . GLU A 1 288 ? 9.638 44.797 12.749 1.00 35.91 288 GLU A N 1
ATOM 2313 C CA . GLU A 1 288 ? 9.854 44.941 14.182 1.00 35.91 288 GLU A CA 1
ATOM 2314 C C . GLU A 1 288 ? 8.832 45.953 14.704 1.00 35.91 288 GLU A C 1
ATOM 2316 O O . GLU A 1 288 ? 9.069 47.154 14.677 1.00 35.91 288 GLU A O 1
ATOM 2321 N N . GLU A 1 289 ? 7.671 45.476 15.155 1.00 35.75 289 GLU A N 1
ATOM 2322 C CA . GLU A 1 289 ? 6.830 46.284 16.038 1.00 35.75 289 GLU A CA 1
ATOM 2323 C C . GLU A 1 289 ? 7.442 46.262 17.445 1.00 35.75 289 GLU A C 1
ATOM 2325 O O . GLU A 1 289 ? 7.392 45.257 18.165 1.00 35.75 289 GLU A O 1
ATOM 2330 N N . GLU A 1 290 ? 8.053 47.384 17.821 1.00 43.97 290 GLU A N 1
ATOM 2331 C CA . GLU A 1 290 ? 8.338 47.733 19.209 1.00 43.97 290 GLU A CA 1
ATOM 2332 C C . GLU A 1 290 ? 7.012 47.975 19.945 1.00 43.97 290 GLU A C 1
ATOM 2334 O O . GLU A 1 290 ? 6.285 48.922 19.653 1.00 43.97 290 GLU A O 1
ATOM 2339 N N . GLY A 1 291 ? 6.679 47.117 20.914 1.00 34.16 291 GLY A N 1
ATOM 2340 C CA . GLY A 1 291 ? 5.492 47.323 21.740 1.00 34.16 291 GLY A CA 1
ATOM 2341 C C . GLY A 1 291 ? 5.325 46.324 22.885 1.00 34.16 291 GLY A C 1
ATOM 2342 O O . GLY A 1 291 ? 4.911 45.189 22.670 1.00 34.16 291 GLY A O 1
ATOM 2343 N N . GLY A 1 292 ? 5.585 46.794 24.111 1.00 36.53 292 GLY A N 1
ATOM 2344 C CA . GLY A 1 292 ? 4.925 46.355 25.350 1.00 36.53 292 GLY A CA 1
ATOM 2345 C C . GLY A 1 292 ? 5.380 45.040 25.991 1.00 36.53 292 GLY A C 1
ATOM 2346 O O . GLY A 1 292 ? 4.898 43.958 25.656 1.00 36.53 292 GLY A O 1
ATOM 2347 N N . ALA A 1 293 ? 6.240 45.148 27.006 1.00 51.59 293 ALA A N 1
ATOM 2348 C CA . ALA A 1 293 ? 6.473 44.099 27.993 1.00 51.59 293 ALA A CA 1
ATOM 2349 C C . ALA A 1 293 ? 5.216 43.874 28.860 1.00 51.59 293 ALA A C 1
ATOM 2351 O O . ALA A 1 293 ? 4.565 44.831 29.265 1.00 51.59 293 ALA A O 1
ATOM 2352 N N . ASP A 1 294 ? 4.876 42.604 29.118 1.00 53.53 294 ASP A N 1
ATOM 2353 C CA . ASP A 1 294 ? 4.973 41.998 30.467 1.00 53.53 294 ASP A CA 1
ATOM 2354 C C . ASP A 1 294 ? 4.013 40.812 30.734 1.00 53.53 294 ASP A C 1
ATOM 2356 O O . ASP A 1 294 ? 3.796 40.406 31.871 1.00 53.53 294 ASP A O 1
ATOM 2360 N N . VAL A 1 295 ? 3.446 40.167 29.701 1.00 59.62 295 VAL A N 1
ATOM 2361 C CA . VAL A 1 295 ? 2.705 38.902 29.900 1.00 59.62 295 VAL A CA 1
ATOM 2362 C C . VAL A 1 295 ? 3.057 37.860 28.838 1.00 59.62 295 VAL A C 1
ATOM 2364 O O . VAL A 1 295 ? 2.779 38.007 27.645 1.00 59.62 295 VAL A O 1
ATOM 2367 N N . LEU A 1 296 ? 3.648 36.738 29.269 1.00 66.81 296 LEU A N 1
ATOM 2368 C CA . LEU A 1 296 ? 3.827 35.564 28.412 1.00 6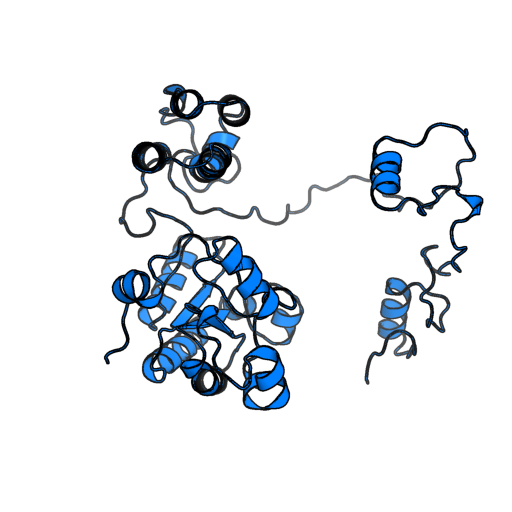6.81 296 LEU A CA 1
ATOM 2369 C C . LEU A 1 296 ? 2.458 34.969 28.061 1.00 66.81 296 LEU A C 1
ATOM 2371 O O . LEU A 1 296 ? 1.676 34.624 28.942 1.00 66.81 296 LEU A O 1
ATOM 2375 N N . SER A 1 297 ? 2.184 34.771 26.770 1.00 76.62 297 SER A N 1
ATOM 2376 C CA . SER A 1 297 ? 0.949 34.108 26.339 1.00 76.62 297 SER A CA 1
ATOM 2377 C C . SER A 1 297 ? 0.845 32.676 26.885 1.00 76.62 297 SER A C 1
ATOM 2379 O O . SER A 1 297 ? 1.859 32.004 27.096 1.00 76.62 297 SER A O 1
ATOM 2381 N N . LYS A 1 298 ? -0.384 32.153 27.025 1.00 67.50 298 LYS A N 1
ATOM 2382 C CA . LYS A 1 298 ? -0.664 30.779 27.506 1.00 67.50 298 LYS A CA 1
ATOM 2383 C C . LYS A 1 298 ? 0.164 29.697 26.787 1.00 67.50 298 LYS A C 1
ATOM 2385 O O . LYS A 1 298 ? 0.541 28.687 27.377 1.00 67.50 298 LYS A O 1
ATOM 2390 N N . ASN A 1 299 ? 0.500 29.914 25.513 1.00 67.19 299 ASN A N 1
ATOM 2391 C CA . ASN A 1 299 ? 1.345 29.006 24.732 1.00 67.19 299 ASN A CA 1
ATOM 2392 C C . ASN A 1 299 ? 2.843 29.127 25.056 1.00 67.19 299 ASN A C 1
ATOM 2394 O O . ASN A 1 299 ? 3.551 28.121 24.995 1.00 67.19 299 ASN A O 1
ATOM 2398 N N . LYS A 1 300 ? 3.341 30.325 25.391 1.00 78.25 300 LYS A N 1
ATOM 2399 C CA . LYS A 1 300 ? 4.722 30.518 25.865 1.00 78.25 300 LYS A CA 1
ATOM 2400 C C . LYS A 1 300 ? 4.902 29.897 27.256 1.00 78.25 300 LYS A C 1
ATOM 2402 O O . LYS A 1 300 ? 5.849 29.142 27.445 1.00 78.25 300 LYS A O 1
ATOM 2407 N N . GLN A 1 301 ? 3.924 30.066 28.149 1.00 76.06 301 GLN A N 1
ATOM 2408 C CA . GLN A 1 301 ? 3.898 29.430 29.476 1.00 76.06 301 GLN A CA 1
ATOM 2409 C C . GLN A 1 301 ? 3.951 27.892 29.389 1.00 76.06 301 GLN A C 1
ATOM 2411 O O . GLN A 1 301 ? 4.814 27.262 29.995 1.00 76.06 301 GLN A O 1
ATOM 2416 N N . LYS A 1 302 ? 3.116 27.268 28.539 1.00 78.19 302 LYS A N 1
ATOM 2417 C CA . LYS A 1 302 ? 3.157 25.809 28.293 1.00 78.19 302 LYS A CA 1
ATOM 2418 C C . LYS A 1 302 ? 4.507 25.314 27.764 1.00 78.19 302 LYS A C 1
ATOM 2420 O O . LYS A 1 302 ? 4.903 24.187 28.044 1.00 78.19 302 LYS A O 1
ATOM 2425 N N . LYS A 1 303 ? 5.202 26.127 26.965 1.00 76.88 303 LYS A N 1
ATOM 2426 C CA . LYS A 1 303 ? 6.524 25.787 26.419 1.00 76.88 303 LYS A CA 1
ATOM 2427 C C . LYS A 1 303 ? 7.636 25.931 27.460 1.00 76.88 303 LYS A C 1
ATOM 2429 O O . LYS A 1 303 ? 8.583 25.156 27.397 1.00 76.88 303 LYS A O 1
ATOM 2434 N N . GLN A 1 304 ? 7.501 26.860 28.404 1.00 80.38 304 GLN A N 1
ATOM 2435 C CA . GLN A 1 304 ? 8.427 27.024 29.527 1.00 80.38 304 GLN A CA 1
ATOM 2436 C C . GLN A 1 304 ? 8.262 25.909 30.568 1.00 80.38 304 GLN A C 1
ATOM 2438 O O . GLN A 1 304 ? 9.249 25.369 31.042 1.00 80.38 304 GLN A O 1
ATOM 2443 N N . LEU A 1 305 ? 7.028 25.457 30.823 1.00 75.44 305 LEU A N 1
ATOM 2444 C CA . LEU A 1 305 ? 6.765 24.278 31.664 1.00 75.44 305 LEU A CA 1
ATOM 2445 C C . LEU A 1 305 ? 7.428 22.999 31.124 1.00 75.44 305 LEU A C 1
ATOM 2447 O O . LEU A 1 305 ? 7.844 22.143 31.894 1.00 75.44 305 LEU A O 1
ATOM 2451 N N . ARG A 1 306 ? 7.538 22.865 29.796 1.00 79.12 306 ARG A N 1
ATOM 2452 C CA . ARG A 1 306 ? 8.204 21.722 29.143 1.00 79.12 306 ARG A CA 1
ATOM 2453 C C . ARG A 1 306 ? 9.724 21.867 29.057 1.00 79.12 306 ARG A C 1
ATOM 2455 O O . ARG A 1 306 ? 10.409 20.880 28.824 1.00 79.12 306 ARG A O 1
ATOM 2462 N N . ASN A 1 307 ? 10.241 23.087 29.163 1.00 76.69 307 ASN A N 1
ATOM 2463 C CA . ASN A 1 307 ? 11.667 23.378 29.140 1.00 76.69 307 ASN A CA 1
ATOM 2464 C C . ASN A 1 307 ? 11.920 24.630 29.997 1.00 76.69 307 ASN A C 1
ATOM 2466 O O . ASN A 1 307 ? 11.784 25.746 29.482 1.00 76.69 307 ASN A O 1
ATOM 2470 N N . PRO A 1 308 ? 12.290 24.456 31.278 1.00 77.69 308 PRO A N 1
ATOM 2471 C CA . PRO A 1 308 ? 12.497 25.563 32.213 1.00 77.69 308 PRO A CA 1
ATOM 2472 C C . PRO A 1 308 ? 13.566 26.566 31.757 1.00 77.69 308 PRO A C 1
ATOM 2474 O O . PRO A 1 308 ? 13.495 27.742 32.096 1.00 77.69 308 PRO A O 1
ATOM 2477 N N . HIS A 1 309 ? 14.515 26.134 30.921 1.00 77.69 309 HIS A N 1
ATOM 2478 C CA . HIS A 1 309 ? 15.577 26.978 30.363 1.00 77.69 309 HIS A CA 1
ATOM 2479 C C . HIS A 1 309 ? 15.156 27.734 29.087 1.00 77.69 309 HIS A C 1
ATOM 2481 O O . HIS A 1 309 ? 15.954 28.453 28.484 1.00 77.69 309 HIS A O 1
ATOM 2487 N N . LYS A 1 310 ? 13.906 27.582 28.628 1.00 77.19 310 LYS A N 1
ATOM 2488 C CA . LYS A 1 310 ? 13.384 28.257 27.433 1.00 77.19 310 LYS A CA 1
ATOM 2489 C C . LYS A 1 310 ? 13.132 29.741 27.728 1.00 77.19 310 LYS A C 1
ATOM 2491 O O . LYS A 1 310 ? 12.096 30.094 28.285 1.00 77.19 310 LYS A O 1
ATOM 2496 N N . THR A 1 311 ? 14.037 30.615 27.291 1.00 77.00 311 THR A N 1
ATOM 2497 C CA . THR A 1 311 ? 13.821 32.071 27.323 1.00 77.00 311 THR A CA 1
ATOM 2498 C C . THR A 1 311 ? 12.984 32.550 26.128 1.00 77.00 311 THR A C 1
ATOM 2500 O O . THR A 1 311 ? 13.114 32.046 25.007 1.00 77.00 311 THR A O 1
ATOM 2503 N N . PHE A 1 312 ? 12.090 33.510 26.374 1.00 75.75 312 PHE A N 1
ATOM 2504 C CA . PHE A 1 312 ? 11.299 34.203 25.347 1.00 75.75 312 PHE A CA 1
ATOM 2505 C C . PHE A 1 312 ? 11.711 35.662 25.176 1.00 75.75 312 PHE A C 1
ATOM 2507 O O . PHE A 1 312 ? 11.022 36.392 24.459 1.00 75.75 312 PHE A O 1
ATOM 2514 N N . ASP A 1 313 ? 12.811 36.053 25.818 1.00 75.62 313 ASP A N 1
ATOM 2515 C CA . ASP A 1 313 ? 13.412 37.367 25.680 1.00 75.62 313 ASP A CA 1
ATOM 2516 C C . ASP A 1 313 ? 13.814 37.592 24.209 1.00 75.62 313 ASP A C 1
ATOM 2518 O O . ASP A 1 313 ? 14.624 36.830 23.662 1.00 75.62 313 ASP A O 1
ATOM 2522 N N . PRO A 1 314 ? 13.227 38.592 23.526 1.00 65.25 314 PRO A N 1
ATOM 2523 C CA . PRO A 1 314 ? 13.591 38.933 22.159 1.00 65.25 314 PRO A CA 1
ATOM 2524 C C . PRO A 1 314 ? 15.077 39.278 21.999 1.00 65.25 314 PRO A C 1
ATOM 2526 O O . PRO A 1 314 ? 15.631 38.988 20.939 1.00 65.25 314 PRO A O 1
ATOM 2529 N N . SER A 1 315 ? 15.722 39.826 23.037 1.00 69.75 315 SER A N 1
ATOM 2530 C CA . SER A 1 315 ? 17.135 40.230 23.020 1.00 69.75 315 SER A CA 1
ATOM 2531 C C . SER A 1 315 ? 18.105 39.043 22.995 1.00 69.75 315 SER A C 1
ATOM 2533 O O . SER A 1 315 ? 19.213 39.159 22.473 1.00 69.75 315 SER A O 1
ATOM 2535 N N . LEU A 1 316 ? 17.663 37.874 23.474 1.00 67.00 316 LEU A N 1
ATOM 2536 C CA . LEU A 1 316 ? 18.443 36.632 23.513 1.00 67.00 316 LEU A CA 1
ATOM 2537 C C . LEU A 1 316 ? 18.223 35.741 22.278 1.00 67.00 316 LEU A C 1
ATOM 2539 O O . LEU A 1 316 ? 18.765 34.634 22.202 1.00 67.00 316 LEU A O 1
ATOM 2543 N N . LYS A 1 317 ? 17.423 36.178 21.292 1.00 62.97 317 LYS A N 1
ATOM 2544 C CA . LYS A 1 317 ? 17.250 35.423 20.043 1.00 62.97 317 LYS A CA 1
ATOM 2545 C C . LYS A 1 317 ? 18.553 35.436 19.231 1.00 62.97 317 LYS A C 1
ATOM 2547 O O . LYS A 1 317 ? 19.130 36.506 19.038 1.00 62.97 317 LYS A O 1
ATOM 2552 N N . PRO A 1 318 ? 18.992 34.289 18.676 1.00 62.06 318 PRO A N 1
ATOM 2553 C CA . PRO A 1 318 ? 20.163 34.258 17.809 1.00 62.06 318 PRO A CA 1
ATOM 2554 C C . PRO A 1 318 ? 19.966 35.207 16.622 1.00 62.06 318 PRO A C 1
ATOM 2556 O O . PRO A 1 318 ? 18.981 35.095 15.885 1.00 62.06 318 PRO A O 1
ATOM 2559 N N . LYS A 1 319 ? 20.896 36.146 16.434 1.00 70.88 319 LYS A N 1
ATOM 2560 C CA . LYS A 1 319 ? 20.908 37.026 15.262 1.00 70.88 319 LYS A CA 1
ATOM 2561 C C . LYS A 1 319 ? 21.419 36.223 14.069 1.00 70.88 319 LYS A C 1
ATOM 2563 O O . LYS A 1 319 ? 22.611 35.966 13.945 1.00 70.88 319 LYS A O 1
ATOM 2568 N N . TYR A 1 320 ? 20.506 35.787 13.208 1.00 74.94 320 TYR A N 1
ATOM 2569 C CA . TYR A 1 320 ? 20.864 35.122 11.958 1.00 74.94 320 TYR A CA 1
ATOM 2570 C C . TYR A 1 320 ? 21.219 36.162 10.895 1.00 74.94 320 TYR A C 1
ATOM 2572 O O . TYR A 1 320 ? 20.516 37.164 10.746 1.00 74.94 320 TYR A O 1
ATOM 2580 N N . ALA A 1 321 ? 22.262 35.894 10.108 1.00 82.25 321 ALA A N 1
ATOM 2581 C CA . ALA A 1 321 ? 22.485 36.630 8.869 1.00 82.25 321 ALA A CA 1
ATOM 2582 C C . ALA A 1 321 ? 21.261 36.459 7.953 1.00 82.25 321 ALA A C 1
ATOM 2584 O O . ALA A 1 321 ? 20.697 35.364 7.865 1.00 82.25 321 ALA A O 1
ATOM 2585 N N . LYS A 1 322 ? 20.822 37.536 7.299 1.00 88.06 322 LYS A N 1
ATOM 2586 C CA . LYS A 1 322 ? 19.647 37.519 6.418 1.00 88.06 322 LYS A CA 1
ATOM 2587 C C . LYS A 1 322 ? 20.046 37.104 5.000 1.00 88.06 322 LYS A C 1
ATOM 2589 O O . LYS A 1 322 ? 21.183 37.270 4.585 1.00 88.06 322 LYS A O 1
ATOM 2594 N N . CYS A 1 323 ? 19.095 36.516 4.288 1.00 85.62 323 CYS A N 1
ATOM 2595 C CA . CYS A 1 323 ? 19.186 36.181 2.876 1.00 85.62 323 CYS A CA 1
ATOM 2596 C C . CYS A 1 323 ? 19.031 37.446 2.042 1.00 85.62 323 CYS A C 1
ATOM 2598 O O . CYS A 1 323 ? 17.980 38.089 2.124 1.00 85.62 323 CYS A O 1
ATOM 2600 N N . ASP A 1 324 ? 20.000 37.707 1.171 1.00 89.06 324 ASP A N 1
ATOM 2601 C CA . ASP A 1 324 ? 20.040 38.910 0.331 1.00 89.06 324 ASP A CA 1
ATOM 2602 C C . ASP A 1 324 ? 18.828 39.031 -0.610 1.00 89.06 324 ASP A C 1
ATOM 2604 O O . ASP A 1 324 ? 18.466 40.121 -1.034 1.00 89.06 324 ASP A O 1
ATOM 2608 N N . GLN A 1 325 ? 18.153 37.916 -0.914 1.00 85.88 325 GLN A N 1
ATOM 2609 C CA . GLN A 1 325 ? 17.022 37.902 -1.846 1.00 85.88 325 GLN A CA 1
ATOM 2610 C C . GLN A 1 325 ? 15.641 37.997 -1.177 1.00 85.88 325 GLN A C 1
ATOM 2612 O O . GLN A 1 325 ? 14.679 38.415 -1.816 1.00 85.88 325 GLN A O 1
ATOM 2617 N N . CYS A 1 326 ? 15.476 37.526 0.063 1.00 85.25 326 CYS A N 1
ATOM 2618 C CA . CYS A 1 326 ? 14.133 37.421 0.662 1.00 85.25 326 CYS A CA 1
ATOM 2619 C C . CYS A 1 326 ? 14.056 37.684 2.167 1.00 85.25 326 CYS A C 1
ATOM 2621 O O . CYS A 1 326 ? 12.997 37.468 2.752 1.00 85.25 326 CYS A O 1
ATOM 2623 N N . GLY A 1 327 ? 15.156 38.072 2.816 1.00 81.44 327 GLY A N 1
ATOM 2624 C CA . GLY A 1 327 ? 15.179 38.405 4.243 1.00 81.44 327 GLY A CA 1
ATOM 2625 C C . GLY A 1 327 ? 15.095 37.215 5.208 1.00 81.44 327 GLY A C 1
ATOM 2626 O O . GLY A 1 327 ? 15.343 37.388 6.398 1.00 81.44 327 GLY A O 1
ATOM 2627 N N . ASN A 1 328 ? 14.806 36.000 4.723 1.00 85.50 328 ASN A N 1
ATOM 2628 C CA . ASN A 1 328 ? 14.854 34.771 5.529 1.00 85.50 328 ASN A CA 1
ATOM 2629 C C . ASN A 1 328 ? 16.269 34.493 6.067 1.00 85.50 328 ASN A C 1
ATOM 2631 O O . ASN A 1 328 ? 17.232 34.927 5.443 1.00 85.50 328 ASN A O 1
ATOM 2635 N N . PRO A 1 329 ? 16.439 33.701 7.141 1.00 86.19 329 PRO A N 1
ATOM 2636 C CA . PRO A 1 329 ? 17.765 33.305 7.616 1.00 86.19 329 PRO A CA 1
ATOM 2637 C C . PRO A 1 329 ? 18.626 32.682 6.504 1.00 86.19 329 PRO A C 1
ATOM 2639 O O . PRO A 1 329 ? 18.196 31.758 5.800 1.00 86.19 329 PRO A O 1
ATOM 2642 N N . LYS A 1 330 ? 19.841 33.210 6.334 1.00 88.06 330 LYS A N 1
ATOM 2643 C CA . LYS A 1 330 ? 20.875 32.701 5.427 1.00 88.06 330 LYS A CA 1
ATOM 2644 C C . LYS A 1 330 ? 21.223 31.263 5.817 1.00 88.06 330 LYS A C 1
ATOM 2646 O O . LYS A 1 330 ? 21.303 30.929 6.997 1.00 88.06 330 LYS A O 1
ATOM 2651 N N . GLY A 1 331 ? 21.445 30.403 4.824 1.00 82.81 331 GLY A N 1
ATOM 2652 C CA . GLY A 1 331 ? 21.935 29.050 5.084 1.00 82.81 331 GLY A CA 1
ATOM 2653 C C . GLY A 1 331 ? 23.353 29.089 5.659 1.00 82.81 331 GLY A C 1
ATOM 2654 O O . GLY A 1 331 ? 24.224 29.735 5.081 1.00 82.81 331 GLY A O 1
ATOM 2655 N N . ASN A 1 332 ? 23.606 28.368 6.754 1.00 79.12 332 ASN A N 1
ATOM 2656 C CA . ASN A 1 332 ? 24.887 28.410 7.479 1.00 79.12 332 ASN A CA 1
ATOM 2657 C C . ASN A 1 332 ? 26.124 28.121 6.608 1.00 79.12 332 ASN A C 1
ATOM 2659 O O . ASN A 1 332 ? 27.203 28.617 6.902 1.00 79.12 332 ASN A O 1
ATOM 2663 N N . ARG A 1 333 ? 25.972 27.334 5.536 1.00 80.56 333 ARG A N 1
ATOM 2664 C CA . ARG A 1 333 ? 27.046 26.969 4.594 1.00 80.56 333 ARG A CA 1
ATOM 2665 C C . ARG A 1 333 ? 26.840 27.544 3.184 1.00 80.56 333 ARG A C 1
ATOM 2667 O O . ARG A 1 333 ? 27.449 27.081 2.226 1.00 80.56 333 ARG A O 1
ATOM 2674 N N . CYS A 1 334 ? 25.940 28.519 3.034 1.00 82.44 334 CYS A N 1
ATOM 2675 C CA . CYS A 1 334 ? 25.663 29.131 1.740 1.00 82.44 334 CYS A CA 1
ATOM 2676 C C . CYS A 1 334 ? 26.735 30.164 1.372 1.00 82.44 334 CYS A C 1
ATOM 2678 O O . CYS A 1 334 ? 26.899 31.162 2.077 1.00 82.44 334 CYS A O 1
ATOM 2680 N N . VAL A 1 335 ? 27.400 29.952 0.234 1.00 86.19 335 VAL A N 1
ATOM 2681 C CA . VAL A 1 335 ? 28.409 30.876 -0.321 1.00 86.19 335 VAL A CA 1
ATOM 2682 C C . VAL A 1 335 ? 27.793 32.064 -1.067 1.00 86.19 335 VAL A C 1
ATOM 2684 O O . VAL A 1 335 ? 28.455 33.070 -1.272 1.00 86.19 335 VAL A O 1
ATOM 2687 N N . PHE A 1 336 ? 26.503 31.992 -1.409 1.00 87.00 336 PHE A N 1
ATOM 2688 C CA . PHE A 1 336 ? 25.787 33.047 -2.137 1.00 87.00 336 PHE A CA 1
ATOM 2689 C C . PHE A 1 336 ? 25.058 34.053 -1.237 1.00 87.00 336 PHE A C 1
ATOM 2691 O O . PHE A 1 336 ? 24.289 34.856 -1.749 1.00 87.00 336 PHE A O 1
ATOM 2698 N N . ASN A 1 337 ? 25.225 33.977 0.090 1.00 89.50 337 ASN A N 1
ATOM 2699 C CA . ASN A 1 337 ? 24.442 34.757 1.065 1.00 89.50 337 ASN A CA 1
ATOM 2700 C C . ASN A 1 337 ? 22.918 34.556 0.966 1.00 89.50 337 ASN A C 1
ATOM 2702 O O . ASN A 1 337 ? 22.122 35.406 1.355 1.00 89.50 337 ASN A O 1
ATOM 2706 N N . LEU A 1 338 ? 22.487 33.388 0.488 1.00 87.62 338 LEU A N 1
ATOM 2707 C CA . LEU A 1 338 ? 21.077 33.068 0.307 1.00 87.62 338 LEU A CA 1
ATOM 2708 C C . LEU A 1 338 ? 20.561 32.111 1.390 1.00 87.62 338 LEU A C 1
ATOM 2710 O O . LEU A 1 338 ? 21.292 31.319 1.989 1.00 87.62 338 LEU A O 1
ATOM 2714 N N . CYS A 1 339 ? 19.252 32.153 1.632 1.00 88.31 339 CYS A N 1
ATOM 2715 C CA . CYS A 1 339 ? 18.562 31.082 2.343 1.00 88.31 339 CYS A CA 1
ATOM 2716 C C . CYS A 1 339 ? 18.567 29.817 1.476 1.00 88.31 339 CYS A C 1
ATOM 2718 O O . CYS A 1 339 ? 18.703 29.889 0.252 1.00 88.31 339 CYS A O 1
ATOM 2720 N N . ARG A 1 340 ? 18.332 28.660 2.093 1.00 81.75 340 ARG A N 1
ATOM 2721 C CA . ARG A 1 340 ? 18.293 27.356 1.412 1.00 81.75 340 ARG A CA 1
ATOM 2722 C C . ARG A 1 340 ? 17.447 27.349 0.130 1.00 81.75 340 ARG A C 1
ATOM 2724 O O . ARG A 1 340 ? 17.891 26.879 -0.913 1.00 81.75 340 ARG A O 1
ATOM 2731 N N . GLY A 1 341 ? 16.245 27.925 0.185 1.00 80.38 341 GLY A N 1
ATOM 2732 C CA . GLY A 1 341 ? 15.332 27.969 -0.962 1.00 80.38 341 GLY A CA 1
ATOM 2733 C C . GLY A 1 341 ? 15.815 28.862 -2.111 1.00 80.38 341 GLY A C 1
ATOM 2734 O O . GLY A 1 341 ? 15.674 28.491 -3.273 1.00 80.38 341 GLY A O 1
ATOM 2735 N N . CYS A 1 342 ? 16.393 30.022 -1.798 1.00 85.06 342 CYS A N 1
ATOM 2736 C CA . CYS A 1 342 ? 16.955 30.942 -2.789 1.00 85.06 342 CYS A CA 1
ATOM 2737 C C . CYS A 1 342 ? 18.259 30.396 -3.386 1.00 85.06 342 CYS A C 1
ATOM 2739 O O . CYS A 1 342 ? 18.426 30.418 -4.601 1.00 85.06 342 CYS A O 1
ATOM 2741 N N . CYS A 1 343 ? 19.124 29.819 -2.546 1.00 85.81 343 CYS A N 1
ATOM 2742 C CA . CYS A 1 343 ? 20.367 29.165 -2.948 1.00 85.81 343 CYS A CA 1
ATOM 2743 C C . CYS A 1 343 ? 20.106 28.056 -3.973 1.00 85.81 343 CYS A C 1
ATOM 2745 O O . CYS A 1 343 ? 20.677 28.076 -5.056 1.00 85.81 343 CYS A O 1
ATOM 2747 N N . LYS A 1 344 ? 19.157 27.155 -3.689 1.00 80.81 344 LYS A N 1
ATOM 2748 C CA . LYS A 1 344 ? 18.805 26.049 -4.589 1.00 80.81 344 LYS A CA 1
ATOM 2749 C C . LYS A 1 344 ? 18.273 26.522 -5.945 1.00 80.81 344 LYS A C 1
ATOM 2751 O O . LYS A 1 344 ? 18.578 25.921 -6.970 1.00 80.81 344 LYS A O 1
ATOM 2756 N N . LYS A 1 345 ? 17.482 27.600 -5.963 1.00 82.19 345 LYS A N 1
ATOM 2757 C CA . LYS A 1 345 ? 16.982 28.198 -7.213 1.00 82.19 345 LYS A CA 1
ATOM 2758 C C . LYS A 1 345 ? 18.103 28.829 -8.031 1.00 82.19 345 LYS A C 1
ATOM 2760 O O . LYS A 1 345 ? 18.108 28.677 -9.247 1.00 82.19 345 LYS A O 1
ATOM 2765 N N . ARG A 1 346 ? 19.028 29.524 -7.366 1.00 80.94 346 ARG A N 1
ATOM 2766 C CA . ARG A 1 346 ? 20.191 30.141 -8.005 1.00 80.94 346 ARG A CA 1
ATOM 2767 C C . ARG A 1 346 ? 21.142 29.086 -8.567 1.00 80.94 346 ARG A C 1
ATOM 2769 O O . ARG A 1 346 ? 21.433 29.142 -9.750 1.00 80.94 346 ARG A O 1
ATOM 2776 N N . ALA A 1 347 ? 21.515 28.092 -7.761 1.00 79.25 347 ALA A N 1
ATOM 2777 C CA . ALA A 1 347 ? 22.367 26.977 -8.175 1.00 79.25 347 ALA A CA 1
ATOM 2778 C C . ALA A 1 347 ? 21.818 26.261 -9.420 1.00 79.25 347 ALA A C 1
ATOM 2780 O O . ALA A 1 347 ? 22.552 26.011 -10.366 1.00 79.25 347 ALA A O 1
ATOM 2781 N N . PHE A 1 348 ? 20.500 26.027 -9.465 1.00 75.75 348 PHE A N 1
ATOM 2782 C CA . PHE A 1 348 ? 19.839 25.427 -10.625 1.00 75.75 348 PHE A CA 1
ATOM 2783 C C . PHE A 1 348 ? 19.826 26.333 -11.868 1.00 75.75 348 PHE A C 1
ATOM 2785 O O . PHE A 1 348 ? 20.000 25.844 -12.977 1.00 75.75 348 PHE A O 1
ATOM 2792 N N . LYS A 1 349 ? 19.589 27.642 -11.709 1.00 78.12 349 LYS A N 1
ATOM 2793 C CA . LYS A 1 349 ? 19.485 28.579 -12.841 1.00 78.12 349 LYS A CA 1
ATOM 2794 C C . LYS A 1 349 ? 20.849 28.956 -13.423 1.00 78.12 349 LYS A C 1
ATOM 2796 O O . LYS A 1 349 ? 20.960 29.163 -14.624 1.00 78.12 349 LYS A O 1
ATOM 2801 N N . GLU A 1 350 ? 21.849 29.103 -12.562 1.00 78.69 350 GLU A N 1
ATOM 2802 C CA . GLU A 1 350 ? 23.185 29.596 -12.914 1.00 78.69 350 GLU A CA 1
ATOM 2803 C C . GLU A 1 350 ? 24.208 28.462 -13.061 1.00 78.69 350 GLU A C 1
ATOM 2805 O O . GLU A 1 350 ? 25.358 28.731 -13.383 1.00 78.69 350 GLU A O 1
ATOM 2810 N N . THR A 1 351 ? 23.803 27.201 -12.864 1.00 73.25 351 THR A N 1
ATOM 2811 C CA . THR A 1 351 ? 24.697 26.023 -12.898 1.00 73.25 351 THR A CA 1
ATOM 2812 C C . THR A 1 351 ? 25.898 26.191 -11.959 1.00 73.25 351 THR A C 1
ATOM 2814 O O . THR A 1 351 ? 27.032 25.872 -12.300 1.00 73.25 351 THR A O 1
ATOM 2817 N N . ALA A 1 352 ? 25.647 26.772 -10.785 1.00 69.06 352 ALA A N 1
ATOM 2818 C CA . ALA A 1 352 ? 26.672 27.163 -9.827 1.00 69.06 352 ALA A CA 1
ATOM 2819 C C . ALA A 1 352 ? 26.574 26.317 -8.554 1.00 69.06 352 ALA A C 1
ATOM 2821 O O . ALA A 1 352 ? 25.496 26.200 -7.964 1.00 69.06 352 ALA A O 1
ATOM 2822 N N . ASP A 1 353 ? 27.704 25.794 -8.088 1.00 72.81 353 ASP A N 1
ATOM 2823 C CA . ASP A 1 353 ? 27.744 24.946 -6.900 1.00 72.81 353 ASP A CA 1
ATOM 2824 C C . ASP A 1 353 ? 27.815 25.754 -5.604 1.00 72.81 353 ASP A C 1
ATOM 2826 O O . ASP A 1 353 ? 28.499 26.773 -5.489 1.00 72.81 353 ASP A O 1
ATOM 2830 N N . CYS A 1 354 ? 27.109 25.269 -4.583 1.00 74.12 354 CYS A N 1
ATOM 2831 C CA . CYS A 1 354 ? 27.180 25.802 -3.232 1.00 74.12 354 CYS A CA 1
ATOM 2832 C C . CYS A 1 354 ? 27.470 24.663 -2.248 1.00 74.12 354 CYS A C 1
ATOM 2834 O O . CYS A 1 354 ? 26.581 23.844 -2.026 1.00 74.12 354 CYS A O 1
ATOM 2836 N N . PRO A 1 355 ? 28.619 24.664 -1.545 1.00 66.88 355 PRO A N 1
ATOM 2837 C CA . PRO A 1 355 ? 29.000 23.611 -0.594 1.00 66.88 355 PRO A CA 1
ATOM 2838 C C . PRO A 1 355 ? 27.951 23.309 0.490 1.00 66.88 355 PRO A C 1
ATOM 2840 O O . PRO A 1 355 ? 27.905 22.214 1.045 1.00 66.88 355 PRO A O 1
ATOM 2843 N N . GLY A 1 356 ? 27.106 24.290 0.828 1.00 63.91 356 GLY A N 1
ATOM 2844 C CA . GLY A 1 356 ? 26.026 24.130 1.801 1.00 63.91 356 GLY A CA 1
ATOM 2845 C C . GLY A 1 356 ? 24.817 23.317 1.340 1.00 63.91 356 GLY A C 1
ATOM 2846 O O . GLY A 1 356 ? 24.054 22.864 2.191 1.00 63.91 356 GLY A O 1
ATOM 2847 N N . GLU A 1 357 ? 24.647 23.107 0.038 1.00 65.19 357 GLU A N 1
ATOM 2848 C CA . GLU A 1 357 ? 23.695 22.155 -0.523 1.00 65.19 357 GLU A CA 1
ATOM 2849 C C . GLU A 1 357 ? 24.544 21.139 -1.282 1.00 65.19 357 GLU A C 1
ATOM 2851 O O . GLU A 1 357 ? 24.942 21.424 -2.403 1.00 65.19 357 GLU A O 1
ATOM 2856 N N . ALA A 1 358 ? 24.874 19.999 -0.665 1.00 50.53 358 ALA A N 1
ATOM 2857 C CA . ALA A 1 358 ? 25.548 18.885 -1.333 1.00 50.53 358 ALA A CA 1
ATOM 2858 C C . ALA A 1 358 ? 24.665 18.363 -2.483 1.00 50.53 358 ALA A C 1
ATOM 2860 O O . ALA A 1 358 ? 23.926 17.392 -2.346 1.00 50.53 358 ALA A O 1
ATOM 2861 N N . LEU A 1 359 ? 24.665 19.091 -3.592 1.00 49.78 359 LEU A N 1
ATOM 2862 C CA . LEU A 1 359 ? 24.175 18.677 -4.885 1.00 49.78 359 LEU A CA 1
ATOM 2863 C C . LEU A 1 359 ? 25.397 18.030 -5.518 1.00 49.78 359 LEU A C 1
ATOM 2865 O O . LEU A 1 359 ? 26.274 18.715 -6.028 1.00 49.78 359 LEU A O 1
ATOM 2869 N N . ALA A 1 360 ? 25.505 16.717 -5.326 1.00 35.94 360 ALA A N 1
ATOM 2870 C CA . ALA A 1 360 ? 26.436 15.910 -6.087 1.00 35.94 360 ALA A CA 1
ATOM 2871 C C . ALA A 1 360 ? 26.158 16.163 -7.575 1.00 35.94 360 ALA A C 1
ATOM 2873 O O . ALA A 1 360 ? 24.997 16.098 -8.000 1.00 35.94 360 ALA A O 1
ATOM 2874 N N . THR A 1 361 ? 27.211 16.529 -8.298 1.00 37.00 361 THR A N 1
ATOM 2875 C CA . THR A 1 361 ? 27.274 16.469 -9.755 1.00 37.00 361 THR A CA 1
ATOM 2876 C C . THR A 1 361 ? 27.007 15.061 -10.264 1.00 37.00 361 THR A C 1
ATOM 2878 O O . THR A 1 361 ? 27.336 14.088 -9.541 1.00 37.00 361 THR A O 1
#